Protein AF-A0A423P3P5-F1 (afdb_monomer_lite)

Structure (mmCIF, N/CA/C/O backbone):
data_AF-A0A423P3P5-F1
#
_entry.id   AF-A0A423P3P5-F1
#
loop_
_atom_site.group_PDB
_atom_site.id
_atom_site.type_symbol
_atom_site.label_atom_id
_atom_site.label_alt_id
_atom_site.label_comp_id
_atom_site.label_asym_id
_atom_site.label_entity_id
_atom_site.label_seq_id
_atom_site.pdbx_PDB_ins_code
_atom_site.Cartn_x
_atom_site.Cartn_y
_atom_site.Cartn_z
_atom_site.occupancy
_atom_site.B_iso_or_equiv
_atom_site.auth_seq_id
_atom_site.auth_comp_id
_atom_site.auth_asym_id
_atom_site.auth_atom_id
_atom_site.pdbx_PDB_model_num
ATOM 1 N N . MET A 1 1 ? 4.839 -11.922 -8.789 1.00 79.06 1 MET A N 1
ATOM 2 C CA . MET A 1 1 ? 5.185 -10.497 -8.640 1.00 79.06 1 MET A CA 1
ATOM 3 C C . MET A 1 1 ? 6.321 -10.410 -7.637 1.00 79.06 1 MET A C 1
ATOM 5 O O . MET A 1 1 ? 6.302 -11.198 -6.704 1.00 79.06 1 MET A O 1
ATOM 9 N N . ASN A 1 2 ? 7.317 -9.554 -7.856 1.00 87.12 2 ASN A N 1
ATOM 10 C CA . ASN A 1 2 ? 8.407 -9.306 -6.905 1.00 87.12 2 ASN A CA 1
ATOM 11 C C . ASN A 1 2 ? 8.452 -7.806 -6.556 1.00 87.12 2 ASN A C 1
ATOM 13 O O . ASN A 1 2 ? 7.617 -7.036 -7.033 1.00 87.12 2 ASN A O 1
ATOM 17 N N . PHE A 1 3 ? 9.413 -7.395 -5.729 1.00 92.12 3 PHE A N 1
ATOM 18 C CA . PHE A 1 3 ? 9.513 -6.005 -5.288 1.00 92.12 3 PHE A CA 1
ATOM 19 C C . PHE A 1 3 ? 9.916 -5.029 -6.411 1.00 92.12 3 PHE A C 1
ATOM 21 O O . PHE A 1 3 ? 9.490 -3.876 -6.398 1.00 92.12 3 PHE A O 1
ATOM 28 N N . ASP A 1 4 ? 10.657 -5.483 -7.426 1.00 94.25 4 ASP A N 1
ATOM 29 C CA . ASP A 1 4 ? 11.025 -4.654 -8.586 1.00 94.25 4 ASP A CA 1
ATOM 30 C C . ASP A 1 4 ? 9.785 -4.122 -9.308 1.00 94.25 4 ASP A C 1
ATOM 32 O O . ASP A 1 4 ? 9.718 -2.959 -9.693 1.00 94.25 4 ASP A O 1
ATOM 36 N N . HIS A 1 5 ? 8.758 -4.962 -9.436 1.00 93.94 5 HIS A N 1
ATOM 37 C CA . HIS A 1 5 ? 7.491 -4.570 -10.038 1.00 93.94 5 HIS A CA 1
ATOM 38 C C . HIS A 1 5 ? 6.811 -3.424 -9.276 1.00 93.94 5 HIS A C 1
ATOM 40 O O . HIS A 1 5 ? 6.255 -2.523 -9.901 1.00 93.94 5 HIS A O 1
ATOM 46 N N . ILE A 1 6 ? 6.892 -3.412 -7.940 1.00 95.56 6 ILE A N 1
ATOM 47 C CA . ILE A 1 6 ? 6.367 -2.313 -7.115 1.00 95.56 6 ILE A CA 1
ATOM 48 C C . ILE A 1 6 ? 7.144 -1.024 -7.414 1.00 95.56 6 ILE A C 1
ATOM 50 O O . ILE A 1 6 ? 6.537 0.035 -7.583 1.00 95.56 6 ILE A O 1
ATOM 54 N N . ILE A 1 7 ? 8.473 -1.120 -7.541 1.00 96.81 7 ILE A N 1
ATOM 55 C CA . ILE A 1 7 ? 9.339 0.003 -7.927 1.00 96.81 7 ILE A CA 1
ATOM 56 C C . ILE A 1 7 ? 8.943 0.534 -9.308 1.00 96.81 7 ILE A C 1
ATOM 58 O O . ILE A 1 7 ? 8.781 1.745 -9.470 1.00 96.81 7 ILE A O 1
ATOM 62 N N . PHE A 1 8 ? 8.725 -0.343 -10.289 1.00 96.31 8 PHE A N 1
ATOM 63 C CA . PHE A 1 8 ? 8.327 0.078 -11.630 1.00 96.31 8 PHE A CA 1
ATOM 64 C C . PHE A 1 8 ? 7.013 0.850 -11.606 1.00 96.31 8 PHE A C 1
ATOM 66 O O . PHE A 1 8 ? 6.997 1.982 -12.089 1.00 96.31 8 PHE A O 1
ATOM 73 N N . ILE A 1 9 ? 5.953 0.331 -10.972 1.00 96.38 9 ILE A N 1
ATOM 74 C CA . ILE A 1 9 ? 4.678 1.061 -10.876 1.00 96.38 9 ILE A CA 1
ATOM 75 C C . ILE A 1 9 ? 4.853 2.398 -10.155 1.00 96.38 9 ILE A C 1
ATOM 77 O O . ILE A 1 9 ? 4.380 3.421 -10.653 1.00 96.38 9 ILE A O 1
ATOM 81 N N . ALA A 1 10 ? 5.575 2.428 -9.032 1.00 96.69 10 ALA A N 1
ATOM 82 C CA . ALA A 1 10 ? 5.830 3.663 -8.292 1.00 96.69 10 ALA A CA 1
ATOM 83 C C . ALA A 1 10 ? 6.608 4.711 -9.111 1.00 96.69 10 ALA A C 1
ATOM 85 O O . ALA A 1 10 ? 6.469 5.907 -8.862 1.00 96.69 10 ALA A O 1
ATOM 86 N N . SER A 1 11 ? 7.399 4.285 -10.101 1.00 97.00 11 SER A N 1
ATOM 87 C CA . SER A 1 11 ? 8.162 5.175 -10.984 1.00 97.00 11 SER A CA 1
ATOM 88 C C . SER A 1 11 ? 7.330 5.795 -12.119 1.00 97.00 11 SER A C 1
ATOM 90 O O . SER A 1 11 ? 7.700 6.860 -12.634 1.00 97.00 11 SER A O 1
ATOM 92 N N . THR A 1 12 ? 6.229 5.140 -12.516 1.00 97.12 12 THR A N 1
ATOM 93 C CA . THR A 1 12 ? 5.405 5.543 -13.671 1.00 97.12 12 THR A CA 1
ATOM 94 C C . THR A 1 12 ? 4.702 6.877 -13.436 1.00 97.12 12 THR A C 1
ATOM 96 O O . THR A 1 12 ? 4.279 7.199 -12.324 1.00 97.12 12 THR A O 1
ATOM 99 N N . ASP A 1 13 ? 4.540 7.668 -14.492 1.00 96.00 13 ASP A N 1
ATOM 100 C CA . ASP A 1 13 ? 3.721 8.878 -14.448 1.00 96.00 13 ASP A CA 1
ATOM 101 C C . ASP A 1 13 ? 2.225 8.544 -14.451 1.00 96.00 13 ASP A C 1
ATOM 103 O O . ASP A 1 13 ? 1.453 9.196 -13.747 1.00 96.00 13 ASP A O 1
ATOM 107 N N . CYS A 1 14 ? 1.811 7.516 -15.193 1.00 95.38 14 CYS A N 1
ATOM 108 C CA . CYS A 1 14 ? 0.400 7.183 -15.349 1.00 95.38 14 CYS A CA 1
ATOM 109 C C . CYS A 1 14 ? -0.238 6.525 -14.112 1.00 95.38 14 CYS A C 1
ATOM 111 O O . CYS A 1 14 ? -1.421 6.768 -13.859 1.00 95.38 14 CYS A O 1
ATOM 113 N N . PHE A 1 15 ? 0.496 5.731 -13.317 1.00 95.62 15 PHE A N 1
ATOM 114 C CA . PHE A 1 15 ? -0.089 4.972 -12.199 1.00 95.62 15 PHE A CA 1
ATOM 115 C C . PHE A 1 15 ? 0.282 5.469 -10.802 1.00 95.62 15 PHE A C 1
ATOM 117 O O . PHE A 1 15 ? -0.540 5.326 -9.898 1.00 95.62 15 PHE A O 1
ATOM 124 N N . SER A 1 16 ? 1.457 6.074 -10.602 1.00 93.06 16 SER A N 1
ATOM 125 C CA . SER A 1 16 ? 1.965 6.433 -9.260 1.00 93.06 16 SER A CA 1
ATOM 126 C C . SER A 1 16 ? 0.977 7.235 -8.406 1.00 93.06 16 SER A C 1
ATOM 128 O O . SER A 1 16 ? 0.741 6.876 -7.253 1.00 93.06 16 SER A O 1
ATOM 130 N N . VAL A 1 17 ? 0.338 8.263 -8.978 1.00 91.50 17 VAL A N 1
ATOM 131 C CA . VAL A 1 17 ? -0.679 9.079 -8.284 1.00 91.50 17 VAL A CA 1
ATOM 132 C C . VAL A 1 17 ? -1.833 8.206 -7.794 1.00 91.50 17 VAL A C 1
ATOM 134 O O . VAL A 1 17 ? -2.250 8.308 -6.645 1.00 91.50 17 VAL A O 1
ATOM 137 N N . LYS A 1 18 ? -2.355 7.341 -8.672 1.00 90.50 18 LYS A N 1
ATOM 138 C CA . LYS A 1 18 ? -3.522 6.504 -8.377 1.00 90.50 18 LYS A CA 1
ATOM 139 C C . LYS A 1 18 ? -3.169 5.420 -7.355 1.00 90.50 18 LYS A C 1
ATOM 141 O O . LYS A 1 18 ? -3.960 5.162 -6.457 1.00 90.50 18 LYS A O 1
ATOM 146 N N . LEU A 1 19 ? -1.977 4.829 -7.467 1.00 89.81 19 LEU A N 1
ATOM 147 C CA . LEU A 1 19 ? -1.485 3.795 -6.558 1.00 89.81 19 LEU A CA 1
ATOM 148 C C . LEU A 1 19 ? -1.305 4.329 -5.125 1.00 89.81 19 LEU A C 1
ATOM 150 O O . LEU A 1 19 ? -1.692 3.668 -4.157 1.00 89.81 19 LEU A O 1
ATOM 154 N N . LEU A 1 20 ? -0.696 5.510 -4.982 1.00 88.75 20 LEU A N 1
ATOM 155 C CA . LEU A 1 20 ? -0.365 6.092 -3.680 1.00 88.75 20 LEU A CA 1
ATOM 156 C C . LEU A 1 20 ? -1.555 6.850 -3.065 1.00 88.75 20 LEU A C 1
ATOM 158 O O . LEU A 1 20 ? -1.781 6.746 -1.863 1.00 88.75 20 LEU A O 1
ATOM 162 N N . GLY A 1 21 ? -2.361 7.535 -3.876 1.00 83.56 21 GLY A N 1
ATOM 163 C CA . GLY A 1 21 ? -3.494 8.340 -3.416 1.00 83.56 21 GLY A CA 1
ATOM 164 C C . GLY A 1 21 ? -3.101 9.754 -2.968 1.00 83.56 21 GLY A C 1
ATOM 165 O O . GLY A 1 21 ? -1.926 10.071 -2.780 1.00 83.56 21 GLY A O 1
ATOM 166 N N . GLU A 1 22 ? -4.103 10.622 -2.794 1.00 82.19 22 GLU A N 1
ATOM 167 C CA . GLU A 1 22 ? -3.913 12.067 -2.559 1.00 82.19 22 GLU A CA 1
ATOM 168 C C . GLU A 1 22 ? -3.135 12.389 -1.279 1.00 82.19 22 GLU A C 1
ATOM 170 O O . GLU A 1 22 ? -2.360 13.340 -1.240 1.00 82.19 22 GLU A O 1
ATOM 175 N N . ARG A 1 23 ? -3.260 11.548 -0.252 1.00 83.69 23 ARG A N 1
ATOM 176 C CA . ARG A 1 23 ? -2.540 11.681 1.025 1.00 83.69 23 ARG A CA 1
ATOM 177 C C . ARG A 1 23 ? -1.012 11.685 0.906 1.00 83.69 23 ARG A C 1
ATOM 179 O O . ARG A 1 23 ? -0.338 12.141 1.821 1.00 83.69 23 ARG A O 1
ATOM 186 N N . PHE A 1 24 ? -0.456 11.180 -0.195 1.00 88.50 24 PHE A N 1
ATOM 187 C CA . PHE A 1 24 ? 0.986 11.208 -0.451 1.00 88.50 24 PHE A CA 1
ATOM 188 C C . PHE A 1 24 ? 1.380 12.178 -1.570 1.00 88.50 24 PHE A C 1
ATOM 190 O O . PHE A 1 24 ? 2.525 12.136 -2.021 1.00 88.50 24 PHE A O 1
ATOM 197 N N . ALA A 1 25 ? 0.472 13.056 -2.012 1.00 87.81 25 ALA A N 1
ATOM 198 C CA . ALA A 1 25 ? 0.725 13.992 -3.106 1.00 87.81 25 ALA A CA 1
ATOM 199 C C . ALA A 1 25 ? 1.973 14.858 -2.859 1.00 87.81 25 ALA A C 1
ATOM 201 O O . ALA A 1 25 ? 2.808 14.980 -3.753 1.00 87.81 25 ALA A O 1
ATOM 202 N N . ASP A 1 26 ? 2.160 15.352 -1.631 1.00 89.38 26 ASP A N 1
ATOM 203 C CA . ASP A 1 26 ? 3.305 16.195 -1.252 1.00 89.38 26 ASP A CA 1
ATOM 204 C C . ASP A 1 26 ? 4.663 15.487 -1.394 1.00 89.38 26 ASP A C 1
ATOM 206 O O . ASP A 1 26 ? 5.691 16.132 -1.595 1.00 89.38 26 ASP A O 1
ATOM 210 N N . ASN A 1 27 ? 4.680 14.153 -1.315 1.00 92.38 27 ASN A N 1
ATOM 211 C CA . ASN A 1 27 ? 5.896 13.341 -1.402 1.00 92.38 27 ASN A CA 1
ATOM 212 C C . ASN A 1 27 ? 6.032 12.601 -2.740 1.00 92.38 27 ASN A C 1
ATOM 214 O O . ASN A 1 27 ? 7.027 11.905 -2.957 1.00 92.38 27 ASN A O 1
ATOM 218 N N . LEU A 1 28 ? 5.057 12.737 -3.644 1.00 93.19 28 LEU A N 1
ATOM 219 C CA . LEU A 1 28 ? 4.956 11.935 -4.861 1.00 93.19 28 LEU A CA 1
ATOM 220 C C . LEU A 1 28 ? 6.198 12.059 -5.749 1.00 93.19 28 LEU A C 1
ATOM 222 O O . LEU A 1 28 ? 6.738 11.047 -6.193 1.00 93.19 28 LEU A O 1
ATOM 226 N N . ASP A 1 29 ? 6.681 13.279 -5.982 1.00 93.94 29 ASP A N 1
ATOM 227 C CA . ASP A 1 29 ? 7.873 13.504 -6.807 1.00 93.94 29 ASP A CA 1
ATOM 228 C C . ASP A 1 29 ? 9.127 12.892 -6.172 1.00 93.94 29 ASP A C 1
ATOM 230 O O . ASP A 1 29 ? 9.959 12.310 -6.869 1.00 93.94 29 ASP A O 1
ATOM 234 N N . GLY A 1 30 ? 9.245 12.960 -4.842 1.00 94.69 30 GLY A N 1
ATOM 235 C CA . GLY A 1 30 ? 10.326 12.319 -4.093 1.00 94.69 30 GLY A CA 1
ATOM 236 C C . GLY A 1 30 ? 10.304 10.797 -4.241 1.00 94.69 30 GLY A C 1
ATOM 237 O O . GLY A 1 30 ? 11.321 10.196 -4.595 1.00 94.69 30 GLY A O 1
ATOM 238 N N . ILE A 1 31 ? 9.131 10.186 -4.056 1.00 95.38 31 ILE A N 1
ATOM 239 C CA . ILE A 1 31 ? 8.923 8.739 -4.208 1.00 95.38 31 ILE A CA 1
ATOM 240 C C . ILE A 1 31 ? 9.240 8.299 -5.640 1.00 95.38 31 ILE A C 1
ATOM 242 O O . ILE A 1 31 ? 9.996 7.346 -5.839 1.00 95.38 31 ILE A O 1
ATOM 246 N N . LYS A 1 32 ? 8.728 9.022 -6.645 1.00 96.06 32 LYS A N 1
ATOM 247 C CA . LYS A 1 32 ? 9.015 8.745 -8.056 1.00 96.06 32 LYS A CA 1
ATOM 248 C C . LYS A 1 32 ? 10.507 8.834 -8.328 1.00 96.06 32 LYS A C 1
ATOM 250 O O . LYS A 1 32 ? 11.054 7.920 -8.926 1.00 96.06 32 LYS A O 1
ATOM 255 N N . ASN A 1 33 ? 11.196 9.871 -7.859 1.00 96.38 33 ASN A N 1
ATOM 256 C CA . ASN A 1 33 ? 12.636 10.009 -8.076 1.00 96.38 33 ASN A CA 1
ATOM 257 C C . ASN A 1 33 ? 13.437 8.847 -7.472 1.00 96.38 33 ASN A C 1
ATOM 259 O O . ASN A 1 33 ? 14.344 8.336 -8.131 1.00 96.38 33 ASN A O 1
ATOM 263 N N . ILE A 1 34 ? 13.075 8.375 -6.273 1.00 96.31 34 ILE A N 1
ATOM 264 C CA . ILE A 1 34 ? 13.687 7.173 -5.687 1.00 96.31 34 ILE A CA 1
ATOM 265 C C . ILE A 1 34 ? 13.408 5.946 -6.557 1.00 96.31 34 ILE A C 1
ATOM 267 O O . ILE A 1 34 ? 14.334 5.201 -6.874 1.00 96.31 34 ILE A O 1
ATOM 271 N N . ALA A 1 35 ? 12.154 5.742 -6.967 1.00 97.38 35 ALA A N 1
ATOM 272 C CA . ALA A 1 35 ? 11.754 4.600 -7.781 1.00 97.38 35 ALA A CA 1
ATOM 273 C C . ALA A 1 35 ? 12.426 4.594 -9.157 1.00 97.38 35 ALA A C 1
ATOM 275 O O . ALA A 1 35 ? 12.871 3.550 -9.627 1.00 97.38 35 ALA A O 1
ATOM 276 N N . ARG A 1 36 ? 12.587 5.764 -9.776 1.00 97.75 36 ARG A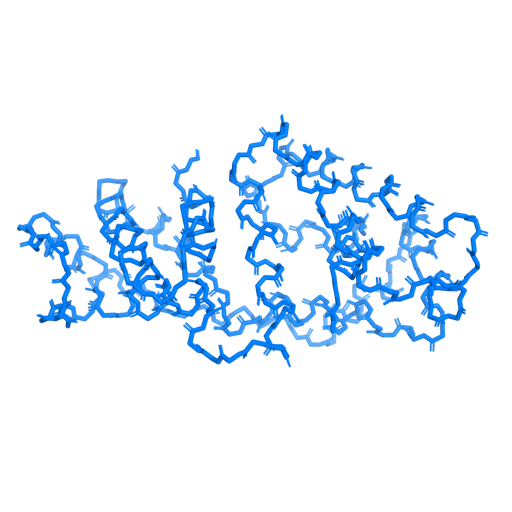 N 1
ATOM 277 C CA . ARG A 1 36 ? 13.316 5.940 -11.036 1.00 97.75 36 ARG A CA 1
ATOM 278 C C . ARG A 1 36 ? 14.798 5.641 -10.877 1.00 97.75 36 ARG A C 1
ATOM 280 O O . ARG A 1 36 ? 15.346 4.896 -11.680 1.00 97.75 36 ARG A O 1
ATOM 287 N N . ALA A 1 37 ? 15.434 6.161 -9.828 1.00 96.38 37 ALA A N 1
ATOM 288 C CA . ALA A 1 37 ? 16.833 5.860 -9.539 1.00 96.38 37 ALA A CA 1
ATOM 289 C C . ALA A 1 37 ? 17.044 4.355 -9.306 1.00 96.38 37 ALA A C 1
ATOM 291 O O . ALA A 1 37 ? 17.939 3.769 -9.904 1.00 96.38 37 ALA A O 1
ATOM 292 N N . ALA A 1 38 ? 16.173 3.720 -8.517 1.00 96.06 38 ALA A N 1
ATOM 293 C CA . ALA A 1 38 ? 16.215 2.279 -8.282 1.00 96.06 38 ALA A CA 1
ATOM 294 C C . ALA A 1 38 ? 15.960 1.469 -9.565 1.00 96.06 38 ALA A C 1
ATOM 296 O O . ALA A 1 38 ? 16.627 0.468 -9.789 1.00 96.06 38 ALA A O 1
ATOM 297 N N . THR A 1 39 ? 15.054 1.925 -10.439 1.00 96.50 39 THR A N 1
ATOM 298 C CA . THR A 1 39 ? 14.814 1.316 -11.760 1.00 96.50 39 THR A CA 1
ATOM 299 C C . THR A 1 39 ? 16.074 1.367 -12.625 1.00 96.50 39 THR A C 1
ATOM 301 O O . THR A 1 39 ? 16.455 0.359 -13.210 1.00 96.50 39 THR A O 1
ATOM 304 N N . LEU A 1 40 ? 16.755 2.516 -12.688 1.00 95.62 40 LEU A N 1
ATOM 305 C CA . LEU A 1 40 ? 17.990 2.662 -13.465 1.00 95.62 40 LEU A CA 1
ATOM 306 C C . LEU A 1 40 ? 19.139 1.818 -12.894 1.00 95.62 40 LEU A C 1
ATOM 308 O O . LEU A 1 40 ? 19.876 1.206 -13.662 1.00 95.62 40 LEU A O 1
ATOM 312 N N . GLU A 1 41 ? 19.284 1.774 -11.566 1.00 93.38 41 GLU A N 1
ATOM 313 C CA . GLU A 1 41 ? 20.262 0.921 -10.873 1.00 93.38 41 GLU A CA 1
ATOM 314 C C . GLU A 1 41 ? 20.001 -0.566 -11.149 1.00 93.38 41 GLU A C 1
ATOM 316 O O . GLU A 1 41 ? 20.941 -1.319 -11.394 1.00 93.38 41 GLU A O 1
ATOM 321 N N . LEU A 1 42 ? 18.730 -0.974 -11.134 1.00 92.31 42 LEU A N 1
ATOM 322 C CA . LEU A 1 42 ? 18.295 -2.340 -11.399 1.00 92.31 42 LEU A CA 1
ATOM 323 C C . LEU A 1 42 ? 18.560 -2.756 -12.843 1.00 92.31 42 LEU A C 1
ATOM 325 O O . LEU A 1 42 ? 19.093 -3.838 -13.061 1.00 92.31 42 LEU A O 1
ATOM 329 N N . MET A 1 43 ? 18.204 -1.903 -13.806 1.00 93.31 43 MET A N 1
ATOM 330 C CA . MET A 1 43 ? 18.404 -2.201 -15.221 1.00 93.31 43 MET A CA 1
ATOM 331 C C . MET A 1 43 ? 19.881 -2.121 -15.606 1.00 93.31 43 MET A C 1
ATOM 333 O O . MET A 1 43 ? 20.291 -2.784 -16.539 1.00 93.31 43 MET A O 1
ATOM 337 N N . ASN A 1 44 ? 20.700 -1.292 -14.948 1.00 89.06 44 ASN A N 1
ATOM 338 C CA . ASN A 1 44 ? 22.143 -1.181 -15.212 1.00 89.06 44 ASN A CA 1
ATOM 339 C C . ASN A 1 44 ? 22.514 -1.041 -16.716 1.00 89.06 44 ASN A C 1
ATOM 341 O O . ASN A 1 44 ? 23.551 -1.517 -17.175 1.00 89.06 44 ASN A O 1
ATOM 345 N N . GLY A 1 45 ? 21.656 -0.380 -17.502 1.00 84.12 45 GLY A N 1
ATOM 346 C CA . GLY A 1 45 ? 21.826 -0.200 -18.951 1.00 84.12 45 GLY A CA 1
ATOM 347 C C . GLY A 1 45 ? 21.339 -1.358 -19.833 1.00 84.12 45 GLY A C 1
ATOM 348 O O . GLY A 1 45 ? 21.491 -1.280 -21.052 1.00 84.12 45 GLY A O 1
ATOM 349 N N . GLU A 1 46 ? 20.752 -2.399 -19.248 1.00 89.12 46 GLU A N 1
ATOM 350 C CA . GLU A 1 46 ? 20.096 -3.506 -19.943 1.00 89.12 46 GLU A CA 1
ATOM 351 C C . GLU A 1 46 ? 18.860 -3.050 -20.726 1.00 89.12 46 GLU A C 1
ATOM 353 O O . GLU A 1 46 ? 18.251 -2.010 -20.441 1.00 89.12 46 GLU A O 1
ATOM 358 N N . ALA A 1 47 ? 18.510 -3.824 -21.754 1.00 88.50 47 ALA A N 1
ATOM 359 C CA . ALA A 1 47 ? 17.479 -3.450 -22.710 1.00 88.50 47 ALA A CA 1
ATOM 360 C C . ALA A 1 47 ? 16.110 -4.036 -22.356 1.00 88.50 47 ALA A C 1
ATOM 362 O O . ALA A 1 47 ? 15.105 -3.427 -22.729 1.00 88.50 47 ALA A O 1
ATOM 363 N N . ASP A 1 48 ? 16.069 -5.191 -21.688 1.00 92.38 48 ASP A N 1
ATOM 364 C CA . ASP A 1 48 ? 14.836 -5.868 -21.298 1.00 92.38 48 ASP A CA 1
ATOM 365 C C . ASP A 1 48 ? 14.920 -6.511 -19.907 1.00 92.38 48 ASP A C 1
ATOM 367 O O . ASP A 1 48 ? 15.789 -7.335 -19.632 1.00 92.38 48 ASP A O 1
ATOM 371 N N . TYR A 1 49 ? 13.966 -6.174 -19.042 1.00 93.88 49 TYR A N 1
ATOM 372 C CA . TYR A 1 49 ? 13.911 -6.635 -17.657 1.00 93.88 49 TYR A CA 1
ATOM 373 C C . TYR A 1 49 ? 13.784 -8.158 -17.538 1.00 93.88 49 TYR A C 1
ATOM 375 O O . TYR A 1 49 ? 14.359 -8.761 -16.636 1.00 93.88 49 TYR A O 1
ATOM 383 N N . TYR A 1 50 ? 13.026 -8.804 -18.425 1.00 91.00 50 TYR A N 1
ATOM 384 C CA . TYR A 1 50 ? 12.714 -10.227 -18.297 1.00 91.00 50 TYR A CA 1
ATOM 385 C C . TYR A 1 50 ? 13.834 -11.140 -18.789 1.00 91.00 50 TYR A C 1
ATOM 387 O O . TYR A 1 50 ? 13.911 -12.287 -18.342 1.00 91.00 50 TYR A O 1
ATOM 395 N N . TYR A 1 51 ? 14.697 -10.650 -19.679 1.00 89.12 51 TYR A N 1
ATOM 396 C CA . TYR A 1 51 ? 15.804 -11.433 -20.230 1.00 89.12 51 TYR A CA 1
ATOM 397 C C . TYR A 1 51 ? 17.166 -11.075 -19.655 1.00 89.12 51 TYR A C 1
ATOM 399 O O . TYR A 1 51 ? 18.005 -11.968 -19.512 1.00 89.12 51 TYR A O 1
ATOM 407 N N . ASP A 1 52 ? 17.390 -9.802 -19.349 1.00 88.62 52 ASP A N 1
ATOM 408 C CA . ASP A 1 52 ? 18.730 -9.323 -19.037 1.00 88.62 52 ASP A CA 1
ATOM 409 C C . ASP A 1 52 ? 18.984 -9.278 -17.517 1.00 88.62 52 ASP A C 1
ATOM 411 O O . ASP A 1 52 ? 20.118 -9.470 -17.079 1.00 88.62 52 ASP A O 1
ATOM 415 N N . THR A 1 53 ? 17.933 -9.129 -16.701 1.00 89.12 53 THR A N 1
ATOM 416 C CA . THR A 1 53 ? 18.078 -8.847 -15.267 1.00 89.12 53 THR A CA 1
ATOM 417 C C . THR A 1 53 ? 18.255 -10.102 -14.398 1.00 89.12 53 THR A C 1
ATOM 419 O O . THR A 1 53 ? 17.675 -11.166 -14.612 1.00 89.12 53 THR A O 1
ATOM 422 N N . ASP A 1 54 ? 19.051 -9.974 -13.333 1.00 87.69 54 ASP A N 1
ATOM 423 C CA . ASP A 1 54 ? 19.354 -11.045 -12.377 1.00 87.69 54 ASP A CA 1
ATOM 424 C C . ASP A 1 54 ? 18.212 -11.317 -11.383 1.00 87.69 54 ASP A C 1
ATOM 426 O O . ASP A 1 54 ? 18.058 -10.594 -10.411 1.00 87.69 54 ASP A O 1
ATOM 430 N N . PHE A 1 55 ? 17.437 -12.390 -11.521 1.00 90.06 55 PHE A N 1
ATOM 431 C CA . PHE A 1 55 ? 16.310 -12.694 -10.617 1.00 90.06 55 PHE A CA 1
ATOM 432 C C . PHE A 1 55 ? 16.664 -13.395 -9.289 1.00 90.06 55 PHE A C 1
ATOM 434 O O . PHE A 1 55 ? 15.765 -13.904 -8.617 1.00 90.06 55 PHE A O 1
ATOM 441 N N . ARG A 1 56 ? 17.939 -13.438 -8.876 1.00 91.38 56 ARG A N 1
ATOM 442 C CA . ARG A 1 56 ? 18.324 -14.032 -7.582 1.00 91.38 56 ARG A CA 1
ATOM 443 C C . ARG A 1 56 ? 17.681 -13.315 -6.392 1.00 91.38 56 ARG A C 1
ATOM 445 O O . ARG A 1 56 ? 17.621 -12.084 -6.342 1.00 91.38 56 ARG A O 1
ATOM 452 N N . GLU A 1 57 ? 17.266 -14.094 -5.392 1.00 88.44 57 GLU A N 1
ATOM 453 C CA . GLU A 1 57 ? 16.624 -13.583 -4.174 1.00 88.44 57 GLU A CA 1
ATOM 454 C C . GLU A 1 57 ? 17.510 -12.592 -3.416 1.00 88.44 57 GLU A C 1
ATOM 456 O O . GLU A 1 57 ? 16.993 -11.605 -2.889 1.00 88.44 57 GLU A O 1
ATOM 461 N N . GLU A 1 58 ? 18.836 -12.786 -3.395 1.00 91.12 58 GLU A N 1
ATOM 462 C CA . GLU A 1 58 ? 19.737 -11.847 -2.719 1.00 91.12 58 GLU A CA 1
ATOM 463 C C . GLU A 1 58 ? 19.733 -10.468 -3.390 1.00 91.12 58 GLU A C 1
ATOM 465 O O . GLU A 1 58 ? 19.773 -9.446 -2.701 1.00 91.12 58 GLU A O 1
ATOM 470 N N . ARG A 1 59 ? 19.641 -10.424 -4.728 1.00 92.19 59 ARG A N 1
ATOM 471 C CA . ARG A 1 59 ? 19.569 -9.172 -5.493 1.00 92.19 59 ARG A CA 1
ATOM 472 C C . ARG A 1 59 ? 18.251 -8.462 -5.219 1.00 92.19 59 ARG A C 1
ATOM 474 O O . ARG A 1 59 ? 18.269 -7.291 -4.852 1.00 92.19 59 ARG A O 1
ATOM 481 N N . ILE A 1 60 ? 17.129 -9.175 -5.333 1.00 91.00 60 ILE A N 1
ATOM 482 C CA . ILE A 1 60 ? 15.789 -8.618 -5.088 1.00 91.00 60 ILE A CA 1
ATOM 483 C C . ILE A 1 60 ? 15.673 -8.115 -3.640 1.00 91.00 60 ILE A C 1
ATOM 485 O O . ILE A 1 60 ? 15.201 -7.004 -3.405 1.00 91.00 60 ILE A O 1
ATOM 489 N N . SER A 1 61 ? 16.167 -8.889 -2.669 1.00 90.38 61 SER A N 1
ATOM 490 C CA . SER A 1 61 ? 16.173 -8.505 -1.250 1.00 90.38 61 SER A CA 1
ATOM 491 C C . SER A 1 61 ? 17.024 -7.265 -0.996 1.00 90.38 61 SER A C 1
ATOM 493 O O . SER A 1 61 ? 16.623 -6.392 -0.228 1.00 90.38 61 SER A O 1
ATOM 495 N N . LYS A 1 62 ? 18.180 -7.150 -1.661 1.00 93.25 62 LYS A N 1
ATOM 496 C CA . LYS A 1 62 ? 19.014 -5.948 -1.587 1.00 93.25 62 LYS A CA 1
ATOM 497 C C . LYS A 1 62 ? 18.279 -4.731 -2.149 1.00 93.25 62 LYS A C 1
ATOM 499 O O . LYS A 1 62 ? 18.170 -3.734 -1.446 1.00 93.25 62 LYS A O 1
ATOM 504 N N . THR A 1 63 ? 17.724 -4.825 -3.360 1.00 93.38 63 THR A N 1
ATOM 505 C CA . THR A 1 63 ? 16.955 -3.734 -3.983 1.00 93.38 63 THR A CA 1
ATOM 506 C C . THR A 1 63 ? 15.796 -3.290 -3.091 1.00 93.38 63 THR A C 1
ATOM 508 O O . THR A 1 63 ? 15.612 -2.094 -2.870 1.00 93.38 63 THR A O 1
ATOM 511 N N . ARG A 1 64 ? 15.057 -4.245 -2.517 1.00 94.19 64 ARG A N 1
ATOM 512 C CA . ARG A 1 64 ? 13.988 -3.987 -1.548 1.00 94.19 64 ARG A CA 1
ATOM 513 C C . ARG A 1 64 ? 14.486 -3.213 -0.327 1.00 94.19 64 ARG A C 1
ATOM 515 O O . ARG A 1 64 ? 13.917 -2.179 0.012 1.00 94.19 64 ARG A O 1
ATOM 522 N N . ASN A 1 65 ? 15.544 -3.690 0.322 1.00 93.81 65 ASN A N 1
ATOM 523 C CA . ASN A 1 65 ? 16.072 -3.072 1.539 1.00 93.81 65 ASN A CA 1
ATOM 524 C C . ASN A 1 65 ? 16.637 -1.667 1.273 1.00 93.81 65 ASN A C 1
ATOM 526 O O . ASN A 1 65 ? 16.333 -0.738 2.021 1.00 93.81 65 ASN A O 1
ATOM 530 N N . ASP A 1 66 ? 17.389 -1.495 0.182 1.00 94.44 66 ASP A N 1
ATOM 531 C CA . ASP A 1 66 ? 17.941 -0.201 -0.234 1.00 94.44 66 ASP A CA 1
ATOM 532 C C . ASP A 1 66 ? 16.811 0.801 -0.537 1.00 94.44 66 ASP A C 1
ATOM 534 O O . ASP A 1 66 ? 16.892 1.981 -0.183 1.00 94.44 66 ASP A O 1
ATOM 538 N N . PHE A 1 67 ? 15.721 0.336 -1.153 1.00 95.56 67 PHE A N 1
ATOM 539 C CA . PHE A 1 67 ? 14.548 1.157 -1.432 1.00 95.56 67 PHE A CA 1
ATOM 540 C C . PHE A 1 67 ? 13.825 1.589 -0.148 1.00 95.56 67 PHE A C 1
ATOM 542 O O . PHE A 1 67 ? 13.557 2.779 0.022 1.00 95.56 67 PHE A O 1
ATOM 549 N N . PHE A 1 68 ? 13.577 0.671 0.794 1.00 93.75 68 PHE A N 1
ATOM 550 C CA . PHE A 1 68 ? 12.985 1.015 2.094 1.00 93.75 68 PHE A CA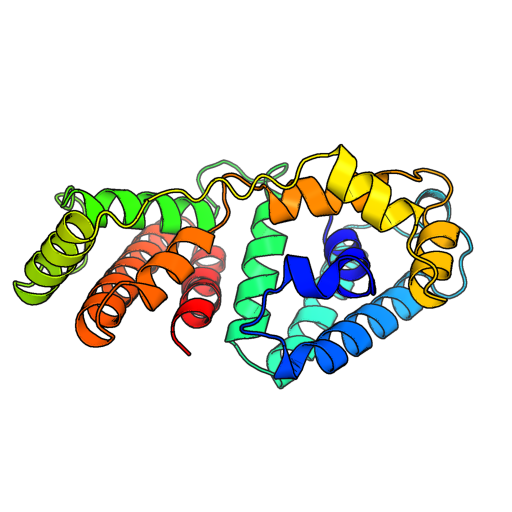 1
ATOM 551 C C . PHE A 1 68 ? 13.856 1.989 2.897 1.00 93.75 68 PHE A C 1
ATOM 553 O O . PHE A 1 68 ? 13.323 2.918 3.498 1.00 93.75 68 PHE A O 1
ATOM 560 N N . GLN A 1 69 ? 15.185 1.847 2.853 1.00 93.25 69 GLN A N 1
ATOM 561 C CA . GLN A 1 69 ? 16.101 2.791 3.499 1.00 93.25 69 GLN A CA 1
ATOM 562 C C . GLN A 1 69 ? 16.001 4.205 2.900 1.00 93.25 69 GLN A C 1
ATOM 564 O O . GLN A 1 69 ? 16.095 5.198 3.623 1.00 93.25 69 GLN A O 1
ATOM 569 N N . LYS A 1 70 ? 15.815 4.320 1.578 1.00 94.00 70 LYS A N 1
ATOM 570 C CA . LYS A 1 70 ? 15.592 5.615 0.915 1.00 94.00 70 LYS A CA 1
ATOM 571 C C . LYS A 1 70 ? 14.218 6.196 1.295 1.00 94.00 70 LYS A C 1
ATOM 573 O O . LYS A 1 70 ? 14.125 7.393 1.559 1.00 94.00 70 LYS A O 1
ATOM 578 N N . LEU A 1 71 ? 13.168 5.371 1.380 1.00 90.81 71 LEU A N 1
ATOM 579 C CA . LEU A 1 71 ? 11.819 5.811 1.772 1.00 90.81 71 LEU A CA 1
ATOM 580 C C . LEU A 1 71 ? 11.717 6.258 3.233 1.00 90.81 71 LEU A C 1
ATOM 582 O O . LEU A 1 71 ? 11.021 7.233 3.515 1.00 90.81 71 LEU A O 1
ATOM 586 N N . SER A 1 72 ? 12.429 5.602 4.153 1.00 86.38 72 SER A N 1
ATOM 587 C CA . SER A 1 72 ? 12.392 5.949 5.579 1.00 86.38 72 SER A CA 1
ATOM 588 C C . SER A 1 72 ? 12.927 7.355 5.869 1.00 86.38 72 SER A C 1
ATOM 590 O O . SER A 1 72 ? 12.690 7.895 6.943 1.00 86.38 72 SER A O 1
ATOM 592 N N . MET A 1 73 ? 13.641 7.972 4.919 1.00 85.94 73 MET A N 1
ATOM 593 C CA . MET A 1 73 ? 14.060 9.375 5.013 1.00 85.94 73 MET A CA 1
ATOM 594 C C . MET A 1 73 ? 12.903 10.368 4.813 1.00 85.94 73 MET A C 1
ATOM 596 O O . MET A 1 73 ? 13.057 11.533 5.172 1.00 85.94 73 MET A O 1
ATOM 600 N N . PHE A 1 74 ? 11.773 9.935 4.241 1.00 83.31 74 PHE A N 1
ATOM 601 C CA . PHE A 1 74 ? 10.586 10.769 4.041 1.00 83.31 74 PHE A CA 1
ATOM 602 C C . PHE A 1 74 ? 9.623 10.656 5.222 1.00 83.31 74 PHE A C 1
ATOM 604 O O . PHE A 1 74 ? 9.392 11.637 5.925 1.00 83.31 74 PHE A O 1
ATOM 611 N N . SER A 1 75 ? 9.055 9.467 5.439 1.00 84.62 75 SER A N 1
ATOM 612 C CA . SER A 1 75 ? 8.194 9.185 6.589 1.00 84.62 75 SER A CA 1
ATOM 613 C C . SER A 1 75 ? 7.970 7.686 6.798 1.00 84.62 75 SER A C 1
ATOM 615 O O . SER A 1 75 ? 8.031 6.878 5.861 1.00 84.62 75 SER A O 1
ATOM 617 N N . ASP A 1 76 ? 7.631 7.324 8.037 1.00 83.94 76 ASP A N 1
ATOM 618 C CA . ASP A 1 76 ? 7.187 5.972 8.390 1.00 83.94 76 ASP A CA 1
ATOM 619 C C . ASP A 1 76 ? 5.906 5.601 7.632 1.00 83.94 76 ASP A C 1
ATOM 621 O O . ASP A 1 76 ? 5.766 4.475 7.162 1.00 83.94 76 ASP A O 1
ATOM 625 N N . SER A 1 77 ? 5.005 6.565 7.433 1.00 87.25 77 SER A N 1
ATOM 626 C CA . SER A 1 77 ? 3.753 6.390 6.694 1.00 87.25 77 SER A CA 1
ATOM 627 C C . SER A 1 77 ? 3.940 5.964 5.237 1.00 87.25 77 SER A C 1
ATOM 629 O O . SER A 1 77 ? 3.217 5.094 4.748 1.00 87.25 77 SER A O 1
ATOM 631 N N . ILE A 1 78 ? 4.918 6.542 4.532 1.00 90.06 78 ILE A N 1
ATOM 632 C CA . ILE A 1 78 ? 5.243 6.124 3.161 1.00 90.06 78 ILE A CA 1
ATOM 633 C C . ILE A 1 78 ? 5.821 4.709 3.179 1.00 90.06 78 ILE A C 1
ATOM 635 O O . ILE A 1 78 ? 5.406 3.862 2.388 1.00 90.06 78 ILE A O 1
ATOM 639 N N . SER A 1 79 ? 6.729 4.426 4.114 1.00 89.88 79 SER A N 1
ATOM 640 C CA . SER A 1 79 ? 7.298 3.084 4.284 1.00 89.88 79 SER A CA 1
ATOM 641 C C . SER A 1 79 ? 6.205 2.043 4.566 1.00 89.88 79 SER A C 1
ATOM 643 O O . SER A 1 79 ? 6.215 0.967 3.974 1.00 89.88 79 SER A O 1
ATOM 645 N N . GLY A 1 80 ? 5.205 2.391 5.380 1.00 88.75 80 GLY A N 1
ATOM 646 C CA . GLY A 1 80 ? 4.027 1.572 5.656 1.00 88.75 80 GLY A CA 1
ATOM 647 C C . GLY A 1 80 ? 3.212 1.227 4.413 1.00 88.75 80 GLY A C 1
ATOM 648 O O . GLY A 1 80 ? 2.850 0.067 4.217 1.00 88.75 80 GLY A O 1
ATOM 649 N N . ARG A 1 81 ? 2.989 2.201 3.521 1.00 91.69 81 ARG A N 1
ATOM 650 C CA . ARG A 1 81 ? 2.280 1.967 2.252 1.00 91.69 81 ARG A CA 1
ATOM 651 C C . ARG A 1 81 ? 3.022 0.981 1.350 1.00 91.69 81 ARG A C 1
ATOM 653 O O . ARG A 1 81 ? 2.409 0.100 0.756 1.00 91.69 81 ARG A O 1
ATOM 660 N N . PHE A 1 82 ? 4.345 1.090 1.263 1.00 92.88 82 PHE A N 1
ATOM 661 C CA . PHE A 1 82 ? 5.145 0.147 0.479 1.00 92.88 82 PHE A CA 1
ATOM 662 C C . PHE A 1 82 ? 5.276 -1.227 1.145 1.00 92.88 82 PHE A C 1
ATOM 664 O O . PHE A 1 82 ? 5.340 -2.228 0.436 1.00 92.88 82 PHE A O 1
ATOM 671 N N . ALA A 1 83 ? 5.246 -1.305 2.478 1.00 89.69 83 ALA A N 1
ATOM 672 C CA . ALA A 1 83 ? 5.150 -2.575 3.198 1.00 89.69 83 ALA A CA 1
ATOM 673 C C . ALA A 1 83 ? 3.804 -3.278 2.939 1.00 89.69 83 ALA A C 1
ATOM 675 O O . ALA A 1 83 ? 3.760 -4.508 2.834 1.00 89.69 83 ALA A O 1
ATOM 676 N N . GLU A 1 84 ? 2.720 -2.507 2.767 1.00 90.00 84 GLU A N 1
ATOM 677 C CA . GLU A 1 84 ? 1.432 -3.045 2.329 1.00 90.00 84 GLU A CA 1
ATOM 678 C C . GLU A 1 84 ? 1.559 -3.677 0.927 1.00 90.00 84 GLU A C 1
ATOM 680 O O . GLU A 1 84 ? 1.235 -4.848 0.729 1.00 90.00 84 GLU A O 1
ATOM 685 N N . PHE A 1 85 ? 2.116 -2.942 -0.042 1.00 91.44 85 PHE A N 1
ATOM 686 C CA . PHE A 1 85 ? 2.325 -3.456 -1.402 1.00 91.44 85 PHE A CA 1
ATOM 687 C C . PHE A 1 85 ? 3.237 -4.682 -1.456 1.00 91.44 85 PHE A C 1
ATOM 689 O O . PHE A 1 85 ? 2.941 -5.634 -2.177 1.00 91.44 85 PHE A O 1
ATOM 696 N N . ASP A 1 86 ? 4.318 -4.686 -0.680 1.00 89.56 86 ASP A N 1
ATOM 697 C CA . ASP A 1 86 ? 5.245 -5.814 -0.580 1.00 89.56 86 ASP A CA 1
ATOM 698 C C . ASP A 1 86 ? 4.553 -7.075 -0.051 1.00 89.56 86 ASP A C 1
ATOM 700 O O . ASP A 1 86 ? 4.705 -8.172 -0.596 1.00 89.56 86 ASP A O 1
ATOM 704 N N . SER A 1 87 ? 3.708 -6.909 0.967 1.00 84.94 87 SER A N 1
ATOM 705 C CA . SER A 1 87 ? 2.916 -8.002 1.530 1.00 84.94 87 SER A CA 1
ATOM 706 C C . SER A 1 87 ? 1.844 -8.495 0.552 1.00 84.94 87 SER A C 1
ATOM 708 O O . SER A 1 87 ? 1.569 -9.695 0.517 1.00 84.94 87 SER A O 1
ATOM 710 N N . ILE A 1 88 ? 1.268 -7.611 -0.276 1.00 86.31 88 ILE A N 1
ATOM 711 C CA . ILE A 1 88 ? 0.363 -7.999 -1.369 1.00 86.31 88 ILE A CA 1
ATOM 712 C C . ILE A 1 88 ? 1.117 -8.803 -2.438 1.00 86.31 88 ILE A C 1
ATOM 714 O O . ILE A 1 88 ? 0.655 -9.868 -2.848 1.00 86.31 88 ILE A O 1
ATOM 718 N N . ALA A 1 89 ? 2.304 -8.348 -2.846 1.00 83.44 89 ALA A N 1
ATOM 719 C CA . ALA A 1 89 ? 3.137 -9.034 -3.833 1.00 83.44 89 ALA A CA 1
ATOM 720 C C . ALA A 1 89 ? 3.621 -10.414 -3.370 1.00 83.44 89 ALA A C 1
ATOM 722 O O . ALA A 1 89 ? 3.689 -11.348 -4.175 1.00 83.44 89 ALA A O 1
ATOM 723 N N . SER A 1 90 ? 3.909 -10.550 -2.076 1.00 74.88 90 SER A N 1
ATOM 724 C CA . SER A 1 90 ? 4.468 -11.758 -1.459 1.00 74.88 90 SER A CA 1
ATOM 725 C C . SER A 1 90 ? 3.431 -12.854 -1.162 1.00 74.88 90 SER A C 1
ATOM 727 O O . SER A 1 90 ? 3.800 -13.953 -0.747 1.00 74.88 90 SER A O 1
ATOM 729 N N . GLN A 1 91 ? 2.136 -12.615 -1.422 1.00 62.59 91 GLN A N 1
ATOM 730 C CA . GLN A 1 91 ? 1.040 -13.572 -1.174 1.00 62.59 91 GLN A CA 1
ATOM 731 C C . GLN A 1 91 ? 1.198 -14.937 -1.867 1.00 62.59 91 GLN A C 1
ATOM 733 O O . GLN A 1 91 ? 0.504 -15.884 -1.507 1.00 62.59 91 GLN A O 1
ATOM 738 N N . ARG A 1 92 ? 2.095 -15.076 -2.853 1.00 50.75 92 ARG A N 1
ATOM 739 C CA . ARG A 1 92 ? 2.320 -16.358 -3.540 1.00 50.75 92 ARG A CA 1
ATOM 740 C C . ARG A 1 92 ? 3.293 -17.298 -2.817 1.00 50.75 92 ARG A C 1
ATOM 742 O O . ARG A 1 92 ? 3.403 -18.446 -3.237 1.00 50.75 92 ARG A O 1
ATOM 749 N N . THR A 1 93 ? 3.965 -16.852 -1.754 1.00 45.25 93 THR A N 1
ATOM 750 C CA . THR A 1 93 ? 5.092 -17.596 -1.156 1.00 45.25 93 THR A CA 1
ATOM 751 C C . THR A 1 93 ? 4.940 -17.906 0.335 1.00 45.25 93 THR A C 1
ATOM 753 O O . THR A 1 93 ? 5.623 -18.798 0.829 1.00 45.25 93 THR A O 1
ATOM 756 N N . LEU A 1 94 ? 4.048 -17.223 1.059 1.00 48.56 94 LEU A N 1
ATOM 757 C CA . LEU A 1 94 ? 3.895 -17.391 2.508 1.00 48.56 94 LEU A CA 1
ATOM 758 C C . LEU A 1 94 ? 2.740 -18.338 2.847 1.00 48.56 94 LEU A C 1
ATOM 760 O O . LEU A 1 94 ? 1.669 -18.279 2.243 1.00 48.56 94 LEU A O 1
ATOM 764 N N . SER A 1 95 ? 2.933 -19.194 3.855 1.00 51.12 95 SER A N 1
ATOM 765 C CA . SER A 1 95 ? 1.806 -19.833 4.535 1.00 51.12 95 SER A CA 1
ATOM 766 C C . SER A 1 95 ? 0.853 -18.734 5.005 1.00 51.12 95 SER A C 1
ATOM 768 O O . SER A 1 95 ? 1.307 -17.778 5.632 1.00 51.12 95 SER A O 1
ATOM 770 N N . GLN A 1 96 ? -0.447 -18.875 4.734 1.00 53.75 96 GLN A N 1
ATOM 771 C CA . GLN A 1 96 ? -1.504 -17.902 5.070 1.00 53.75 96 GLN A CA 1
ATOM 772 C C . GLN A 1 96 ? -1.470 -17.389 6.529 1.00 53.75 96 GLN A C 1
ATOM 774 O O . GLN A 1 96 ? -2.081 -16.379 6.841 1.00 53.75 96 GLN A O 1
ATOM 779 N N . SER A 1 97 ? -0.754 -18.059 7.435 1.00 54.66 97 SER A N 1
ATOM 780 C CA . SER A 1 97 ? -0.585 -17.654 8.830 1.00 54.66 97 SER A CA 1
ATOM 781 C C . SER A 1 97 ? 0.363 -16.467 9.070 1.00 54.66 97 SER A C 1
ATOM 783 O O . SER A 1 97 ? 0.227 -15.828 10.103 1.00 54.66 97 SER A O 1
ATOM 785 N N . ALA A 1 98 ? 1.308 -16.149 8.176 1.00 64.19 98 ALA A N 1
ATOM 786 C CA . ALA A 1 98 ? 2.358 -15.144 8.422 1.00 64.19 98 ALA A CA 1
ATOM 787 C C . ALA A 1 98 ? 2.239 -13.921 7.491 1.00 64.19 98 ALA A C 1
ATOM 789 O O . ALA A 1 98 ? 3.161 -13.591 6.749 1.00 64.19 98 ALA A O 1
ATOM 790 N N . ASN A 1 99 ? 1.074 -13.264 7.483 1.00 81.50 99 ASN A N 1
ATOM 791 C CA . ASN A 1 99 ? 0.839 -12.047 6.700 1.00 81.50 99 ASN A CA 1
ATOM 792 C C . ASN A 1 99 ? 0.209 -10.945 7.567 1.00 81.50 99 ASN A C 1
ATOM 794 O O . ASN A 1 99 ? -0.945 -11.052 7.986 1.00 81.50 99 ASN A O 1
ATOM 798 N N . SER A 1 100 ? 0.961 -9.869 7.816 1.00 86.31 100 SER A N 1
ATOM 799 C CA . SER A 1 100 ? 0.560 -8.787 8.729 1.00 86.31 100 SER A CA 1
ATOM 800 C C . SER A 1 100 ? -0.710 -8.071 8.276 1.00 86.31 100 SER A C 1
ATOM 802 O O . SER A 1 100 ? -1.542 -7.726 9.109 1.00 86.31 100 SER A O 1
ATOM 804 N N . ILE A 1 101 ? -0.923 -7.922 6.966 1.00 88.62 101 ILE A N 1
ATOM 805 C CA . ILE A 1 101 ? -2.148 -7.322 6.426 1.00 88.62 101 ILE A CA 1
ATOM 806 C C . ILE A 1 101 ? -3.367 -8.193 6.717 1.00 88.62 101 ILE A C 1
ATOM 808 O O . ILE A 1 101 ? -4.412 -7.678 7.110 1.00 88.62 101 ILE A O 1
ATOM 812 N N . GLN A 1 102 ? -3.252 -9.510 6.526 1.00 88.25 102 GLN A N 1
ATOM 813 C CA . GLN A 1 102 ? -4.366 -10.427 6.781 1.00 88.25 102 GLN A CA 1
ATOM 814 C C . GLN A 1 102 ? -4.782 -10.392 8.252 1.00 88.25 102 GLN A C 1
ATOM 816 O O . GLN A 1 102 ? -5.979 -10.357 8.539 1.00 88.25 102 GLN A O 1
ATOM 821 N N . ILE A 1 103 ? -3.811 -10.325 9.170 1.00 91.50 103 ILE A N 1
ATOM 822 C CA . ILE A 1 103 ? -4.092 -10.160 10.601 1.00 91.50 103 ILE A CA 1
ATOM 823 C C . ILE A 1 103 ? -4.766 -8.816 10.867 1.00 91.50 103 ILE A C 1
ATOM 825 O O . ILE A 1 103 ? -5.828 -8.803 11.483 1.00 91.50 103 ILE A O 1
ATOM 829 N N . ILE A 1 104 ? -4.234 -7.705 10.347 1.00 93.62 104 ILE A N 1
ATOM 830 C CA . ILE A 1 104 ? -4.854 -6.380 10.510 1.00 93.62 104 ILE A CA 1
ATOM 831 C C . ILE A 1 104 ? -6.308 -6.393 10.023 1.00 93.62 104 ILE A C 1
ATOM 833 O O . ILE A 1 104 ? -7.198 -5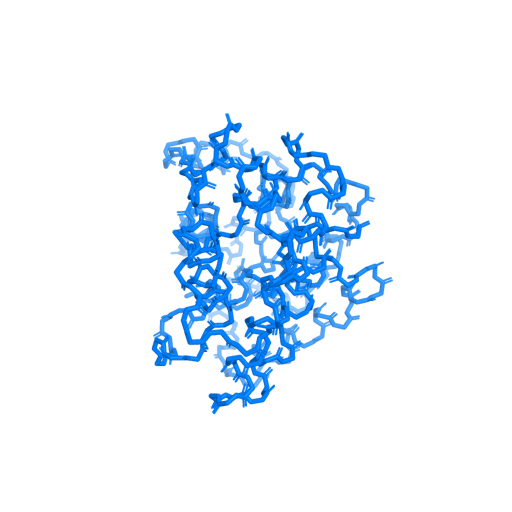.903 10.722 1.00 93.62 104 ILE A O 1
ATOM 837 N N . LYS A 1 105 ? -6.578 -6.984 8.856 1.00 91.75 105 LYS A N 1
ATOM 838 C CA . LYS A 1 105 ? -7.927 -7.058 8.285 1.00 91.75 105 LYS A CA 1
ATOM 839 C C . LYS A 1 105 ? -8.860 -7.940 9.122 1.00 91.75 105 LYS A C 1
ATOM 841 O O . LYS A 1 105 ? -9.995 -7.551 9.390 1.00 91.75 105 LYS A O 1
ATOM 846 N N . SER A 1 106 ? -8.371 -9.086 9.596 1.00 92.31 106 SER A N 1
ATOM 847 C CA . SER A 1 106 ? -9.103 -9.983 10.503 1.00 92.31 106 SER A CA 1
ATOM 848 C C . SER A 1 106 ? -9.449 -9.307 11.832 1.00 92.31 106 SER A C 1
ATOM 850 O O . SER A 1 106 ? -10.598 -9.349 12.276 1.00 92.31 106 SER A O 1
ATOM 852 N N . VAL A 1 107 ? -8.472 -8.647 12.458 1.00 95.25 107 VAL A N 1
ATOM 853 C CA . VAL A 1 107 ? -8.666 -7.881 13.695 1.00 95.25 107 VAL A CA 1
ATOM 854 C C . VAL A 1 107 ? -9.648 -6.739 13.455 1.00 95.25 107 VAL A C 1
ATOM 856 O O . VAL A 1 107 ? -10.585 -6.591 14.226 1.00 95.25 107 VAL A O 1
ATOM 859 N N . SER A 1 108 ? -9.523 -5.994 12.354 1.00 95.25 108 SER A N 1
ATOM 860 C CA . SER A 1 108 ? -10.461 -4.915 12.008 1.00 95.25 108 SER A CA 1
ATOM 861 C C . SER A 1 108 ? -11.907 -5.405 11.934 1.00 95.25 108 SER A C 1
ATOM 863 O O . SER A 1 108 ? -12.797 -4.779 12.508 1.00 95.25 108 SER A O 1
ATOM 865 N N . ALA A 1 109 ? -12.142 -6.546 11.277 1.00 94.38 109 ALA A N 1
ATOM 866 C CA . ALA A 1 109 ? -13.468 -7.149 11.186 1.00 94.38 109 ALA A CA 1
ATOM 867 C C . ALA A 1 109 ? -13.989 -7.611 12.555 1.00 94.38 109 ALA A C 1
ATOM 869 O O . ALA A 1 109 ? -15.138 -7.334 12.897 1.00 94.38 109 ALA A O 1
ATOM 870 N N . ARG A 1 110 ? -13.153 -8.273 13.364 1.00 96.00 110 ARG A N 1
ATOM 871 C CA . ARG A 1 110 ? -13.533 -8.705 14.719 1.00 96.00 110 ARG A CA 1
ATOM 872 C C . ARG A 1 110 ? -13.845 -7.523 15.634 1.00 96.00 110 ARG A C 1
ATOM 874 O O . ARG A 1 110 ? -14.879 -7.549 16.295 1.00 96.00 110 ARG A O 1
ATOM 881 N N . THR A 1 111 ? -13.034 -6.467 15.599 1.00 96.12 111 THR A N 1
ATOM 882 C CA . THR A 1 111 ? -13.276 -5.215 16.329 1.00 96.12 111 THR A CA 1
ATOM 883 C C . THR A 1 111 ? -14.595 -4.577 15.904 1.00 96.12 111 THR A C 1
ATOM 885 O O . THR A 1 111 ? -15.407 -4.234 16.757 1.00 96.12 111 THR A O 1
ATOM 888 N N . TYR A 1 112 ? -14.849 -4.461 14.596 1.00 95.25 112 TYR A N 1
ATOM 889 C CA . TYR A 1 112 ? -16.075 -3.853 14.073 1.00 95.25 112 TYR A CA 1
ATOM 890 C C . TYR A 1 112 ? -17.342 -4.592 14.512 1.00 95.25 112 TYR A C 1
ATOM 892 O O . TYR A 1 112 ? -18.361 -3.955 14.759 1.00 95.25 112 TYR A O 1
ATOM 900 N N . TRP A 1 113 ? -17.291 -5.919 14.637 1.00 95.44 113 TRP A N 1
ATOM 901 C CA . TRP A 1 113 ? -18.423 -6.727 15.103 1.00 95.44 113 TRP A CA 1
ATOM 902 C C . TRP A 1 113 ? -18.447 -6.959 16.618 1.00 95.44 113 TRP A C 1
ATOM 904 O O . TRP A 1 113 ? -19.331 -7.665 17.093 1.00 95.44 113 TRP A O 1
ATOM 914 N N . LEU A 1 114 ? -17.507 -6.375 17.372 1.00 93.44 114 LEU A N 1
ATOM 915 C CA . LEU A 1 114 ? -17.300 -6.646 18.802 1.00 93.44 114 LEU A CA 1
ATOM 916 C C . LEU A 1 114 ? -17.131 -8.149 19.118 1.00 93.44 114 LEU A C 1
ATOM 918 O O . LEU A 1 114 ? -17.464 -8.609 20.206 1.00 93.44 114 LEU A O 1
ATOM 922 N N . ASN A 1 115 ? -16.572 -8.915 18.178 1.00 95.12 115 ASN A N 1
ATOM 923 C CA . ASN A 1 115 ? -16.218 -10.324 18.360 1.00 95.12 115 ASN A CA 1
ATOM 924 C C . ASN A 1 115 ? -14.817 -10.427 18.986 1.00 95.12 115 ASN A C 1
ATOM 926 O O . ASN A 1 115 ? -13.863 -10.845 18.327 1.00 95.12 115 ASN A O 1
ATOM 930 N N . THR A 1 116 ? -14.689 -9.983 20.237 1.00 91.69 116 THR A N 1
ATOM 931 C CA . THR A 1 116 ? -13.399 -9.729 20.904 1.00 91.69 116 THR A CA 1
ATOM 932 C C . THR A 1 116 ? -13.065 -10.718 22.024 1.00 91.69 116 THR A C 1
ATOM 934 O O . THR A 1 116 ? -12.210 -10.422 22.850 1.00 91.69 116 THR A O 1
ATOM 937 N N . ASP A 1 117 ? -13.723 -11.879 22.085 1.00 90.38 117 ASP A N 1
ATOM 938 C CA . ASP A 1 117 ? -13.542 -12.857 23.177 1.00 90.38 117 ASP A CA 1
ATOM 939 C C . ASP A 1 117 ? -12.085 -13.333 23.339 1.00 90.38 117 ASP A C 1
ATOM 941 O O . ASP A 1 117 ? -11.636 -13.591 24.454 1.00 90.38 117 ASP A O 1
ATOM 945 N N . ASP A 1 118 ? -11.342 -13.410 22.231 1.00 90.75 118 ASP A N 1
ATOM 946 C CA . ASP A 1 118 ? -9.940 -13.845 22.199 1.00 90.75 118 ASP A CA 1
ATOM 947 C C . ASP A 1 118 ? -8.933 -12.679 22.193 1.00 90.75 118 ASP A C 1
ATOM 949 O O . ASP A 1 118 ? -7.727 -12.911 22.073 1.00 90.75 118 ASP A O 1
ATOM 953 N N . PHE A 1 119 ? -9.405 -11.428 22.288 1.00 95.44 119 PHE A N 1
ATOM 954 C CA . PHE A 1 119 ? -8.519 -10.265 22.268 1.00 95.44 119 PHE A CA 1
ATOM 955 C C . PHE A 1 119 ? -7.677 -10.202 23.541 1.00 95.44 119 PH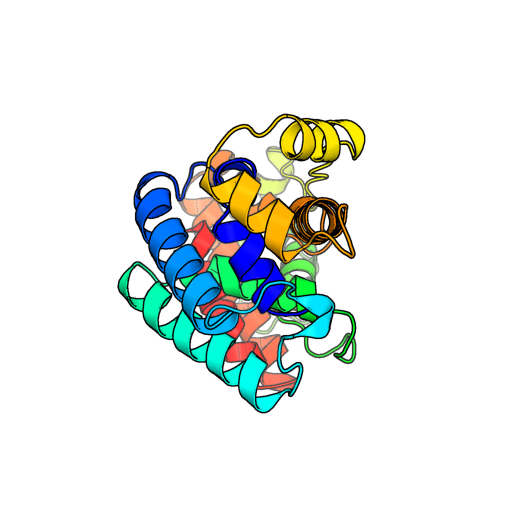E A C 1
ATOM 957 O O . PHE A 1 119 ? -8.106 -10.552 24.641 1.00 95.44 119 PHE A O 1
ATOM 964 N N . GLN A 1 120 ? -6.448 -9.735 23.377 1.00 96.25 120 GLN A N 1
ATOM 965 C CA . GLN A 1 120 ? -5.492 -9.535 24.458 1.00 96.25 120 GLN A CA 1
ATOM 966 C C . GLN A 1 120 ? -5.541 -8.114 25.006 1.00 96.25 120 GLN A C 1
ATOM 968 O O . GLN A 1 120 ? -5.162 -7.887 26.157 1.00 96.25 120 GLN A O 1
ATOM 973 N N . ILE A 1 121 ? -5.977 -7.159 24.185 1.00 95.75 121 ILE A N 1
ATOM 974 C CA . ILE A 1 121 ? -6.217 -5.787 24.621 1.00 95.75 121 ILE A CA 1
ATOM 975 C C . ILE A 1 121 ? -7.460 -5.690 25.516 1.00 95.75 121 ILE A C 1
ATOM 977 O O . ILE A 1 121 ? -8.406 -6.469 25.408 1.00 95.75 121 ILE A O 1
ATOM 981 N N . GLU A 1 122 ? -7.479 -4.684 26.388 1.00 93.81 122 GLU A N 1
ATOM 982 C CA . GLU A 1 122 ? -8.665 -4.348 27.173 1.00 93.81 122 GLU A CA 1
ATOM 983 C C . GLU A 1 122 ? -9.739 -3.701 26.282 1.00 93.81 122 GLU A C 1
ATOM 985 O O . GLU A 1 122 ? -9.456 -2.779 25.514 1.00 93.81 122 GLU A O 1
ATOM 990 N N . ILE A 1 123 ? -10.987 -4.158 26.413 1.00 95.69 123 ILE A N 1
ATOM 991 C CA . ILE A 1 123 ? -12.137 -3.586 25.704 1.00 95.69 123 ILE A CA 1
ATOM 992 C C . ILE A 1 123 ? -12.772 -2.505 26.578 1.00 95.69 123 ILE A C 1
ATOM 994 O O . ILE A 1 123 ? -13.547 -2.807 27.484 1.00 95.69 123 ILE A O 1
ATOM 998 N N . SER A 1 124 ? -12.420 -1.244 26.318 1.00 95.75 124 SER A N 1
ATOM 999 C CA . SER A 1 124 ? -12.935 -0.099 27.077 1.00 95.75 124 SER A CA 1
ATOM 1000 C C . SER A 1 124 ? -14.289 0.401 26.561 1.00 95.75 124 SER A C 1
ATOM 1002 O O . SER A 1 124 ? -14.661 0.169 25.405 1.00 95.75 124 SER A O 1
ATOM 1004 N N . ASP A 1 125 ? -15.002 1.162 27.395 1.00 97.38 125 ASP A N 1
ATOM 1005 C CA . ASP A 1 125 ? -16.258 1.819 27.009 1.00 97.38 125 ASP A CA 1
ATOM 1006 C C . ASP A 1 125 ? -16.062 2.753 25.800 1.00 97.38 125 ASP A C 1
ATOM 1008 O O . ASP A 1 125 ? -16.920 2.827 24.920 1.00 97.38 125 ASP A O 1
ATOM 1012 N N . GLU A 1 126 ? -14.912 3.429 25.700 1.00 97.50 126 GLU A N 1
ATOM 1013 C CA . GLU A 1 126 ? -14.585 4.285 24.556 1.00 97.50 126 GLU A CA 1
ATOM 1014 C C . GLU A 1 126 ? -14.397 3.493 23.261 1.00 97.50 126 GLU A C 1
ATOM 1016 O O . GLU A 1 126 ? -14.728 4.001 22.186 1.00 97.50 126 GLU A O 1
ATOM 1021 N N . LEU A 1 127 ? -13.853 2.272 23.336 1.00 97.56 127 LEU A N 1
ATOM 1022 C CA . LEU A 1 127 ? -13.723 1.403 22.169 1.00 97.56 127 LEU A CA 1
ATOM 1023 C C . LEU A 1 127 ? -15.102 0.949 21.689 1.00 97.56 127 LEU A C 1
ATOM 1025 O O . LEU A 1 127 ? -15.388 1.040 20.496 1.00 97.56 127 LEU A O 1
ATOM 1029 N N . ILE A 1 128 ? -15.974 0.544 22.614 1.00 97.69 128 ILE A N 1
ATOM 1030 C CA . ILE A 1 128 ? -17.360 0.171 22.306 1.00 97.69 128 ILE A CA 1
ATOM 1031 C C . ILE A 1 128 ? -18.100 1.357 21.673 1.00 97.69 128 ILE A C 1
ATOM 1033 O O . ILE A 1 128 ? -18.734 1.199 20.629 1.00 97.69 128 ILE A O 1
ATOM 1037 N N . GLU A 1 129 ? -17.976 2.558 22.249 1.00 97.88 129 GLU A N 1
ATOM 1038 C CA . GLU A 1 129 ? -18.551 3.785 21.685 1.00 97.88 129 GLU A CA 1
ATOM 1039 C C . GLU A 1 129 ? -18.039 4.027 20.258 1.00 97.88 129 GLU A C 1
ATOM 1041 O O . GLU A 1 129 ? -18.835 4.262 19.349 1.00 97.88 129 GLU A O 1
ATOM 1046 N N . ALA A 1 130 ? -16.729 3.924 20.027 1.00 97.69 130 ALA A N 1
ATOM 1047 C CA . ALA A 1 130 ? -16.146 4.142 18.708 1.00 97.69 130 ALA A CA 1
ATOM 1048 C C . ALA A 1 130 ? -16.633 3.119 17.664 1.00 97.69 130 ALA A C 1
ATOM 1050 O O . ALA A 1 130 ? -16.914 3.507 16.526 1.00 97.69 130 ALA A O 1
ATOM 1051 N N . VAL A 1 131 ? -16.794 1.844 18.044 1.00 96.88 131 VAL A N 1
ATOM 1052 C CA . VAL A 1 131 ? -17.353 0.798 17.168 1.00 96.88 131 VAL A CA 1
ATOM 1053 C C . VAL A 1 131 ? -18.815 1.084 16.829 1.00 96.88 131 VAL A C 1
ATOM 1055 O O . VAL A 1 131 ? -19.186 1.034 15.657 1.00 96.88 131 VAL A O 1
ATOM 1058 N N . ILE A 1 132 ? -19.636 1.463 17.814 1.00 97.06 132 ILE A N 1
ATOM 1059 C CA . ILE A 1 132 ? -21.034 1.858 17.576 1.00 97.06 132 ILE A CA 1
ATOM 1060 C C . ILE A 1 132 ? -21.093 3.011 16.572 1.00 97.06 132 ILE A C 1
ATOM 1062 O O . ILE A 1 132 ? -21.903 2.990 15.649 1.00 97.06 132 ILE A O 1
ATOM 1066 N N . GLN A 1 133 ? -20.218 4.008 16.710 1.00 97.19 133 GLN A N 1
ATOM 1067 C CA . GLN A 1 133 ? -20.179 5.136 15.780 1.00 97.19 133 GLN A CA 1
ATOM 1068 C C . GLN A 1 133 ? -19.800 4.695 14.364 1.00 97.19 133 GLN A C 1
ATOM 1070 O O . GLN A 1 133 ? -20.449 5.136 13.421 1.00 97.19 133 GLN A O 1
ATOM 1075 N N . ALA A 1 134 ? -18.828 3.791 14.206 1.00 95.00 134 ALA A N 1
ATOM 1076 C CA . ALA A 1 134 ? -18.478 3.196 12.913 1.00 95.00 134 ALA A CA 1
ATOM 1077 C C . ALA A 1 134 ? -19.653 2.459 12.259 1.00 95.00 134 ALA A C 1
ATOM 1079 O O . ALA A 1 134 ? -19.925 2.661 11.075 1.00 95.00 134 ALA A O 1
ATOM 1080 N N . GLN A 1 135 ? -20.393 1.668 13.032 1.00 94.75 135 GLN A N 1
ATOM 1081 C CA . GLN A 1 135 ? -21.584 0.976 12.541 1.00 94.75 135 GLN A CA 1
ATOM 1082 C C . GLN A 1 135 ? -22.699 1.956 12.147 1.00 94.75 135 GLN A C 1
ATOM 1084 O O . GLN A 1 135 ? -23.320 1.788 11.102 1.00 94.75 135 GLN A O 1
ATOM 1089 N N . LEU A 1 136 ? -22.923 3.015 12.935 1.00 94.94 136 LEU A N 1
ATOM 1090 C CA . LEU A 1 136 ? -23.948 4.030 12.659 1.00 94.94 136 LEU A CA 1
ATOM 1091 C C . LEU A 1 136 ? -23.678 4.838 11.385 1.00 94.94 136 LEU A C 1
ATOM 1093 O O . LEU A 1 136 ? -24.626 5.240 10.716 1.00 94.94 136 LEU A O 1
ATOM 1097 N N . VAL A 1 137 ? -22.408 5.096 11.055 1.00 93.69 137 VAL A N 1
ATOM 1098 C CA . VAL A 1 137 ? -22.027 5.783 9.805 1.00 93.69 137 VAL A CA 1
ATOM 1099 C C . VAL A 1 137 ? -21.788 4.822 8.637 1.00 93.69 137 VAL A C 1
ATOM 1101 O O . VAL A 1 137 ? -21.304 5.251 7.585 1.00 93.69 137 VAL A O 1
ATOM 1104 N N . GLU A 1 138 ? -22.099 3.537 8.836 1.00 90.38 138 GLU A N 1
ATOM 1105 C CA . GLU A 1 138 ? -22.000 2.473 7.837 1.00 90.38 138 GLU A CA 1
ATOM 1106 C C . GLU A 1 138 ? -20.642 2.486 7.118 1.00 90.38 138 GLU A C 1
ATOM 1108 O O . GLU A 1 138 ? -20.560 2.421 5.888 1.00 90.38 138 GLU A O 1
ATOM 1113 N N . VAL A 1 139 ? -19.544 2.639 7.876 1.00 87.19 139 VAL A N 1
ATOM 1114 C CA . VAL A 1 139 ? -18.215 2.517 7.263 1.00 87.19 139 VAL A CA 1
ATOM 1115 C C . VAL A 1 139 ? -17.983 1.057 6.865 1.00 87.19 139 VAL A C 1
ATOM 1117 O O . VAL A 1 139 ? -18.249 0.159 7.670 1.00 87.19 139 VAL A O 1
ATOM 1120 N N . PRO A 1 140 ? -17.506 0.797 5.638 1.00 85.69 140 PRO A N 1
ATOM 1121 C CA . PRO A 1 140 ? -17.358 -0.563 5.145 1.00 85.69 140 PRO A CA 1
ATOM 1122 C C . PRO A 1 140 ? -16.110 -1.245 5.730 1.00 85.69 140 PRO A C 1
ATOM 1124 O O . PRO A 1 140 ? -15.16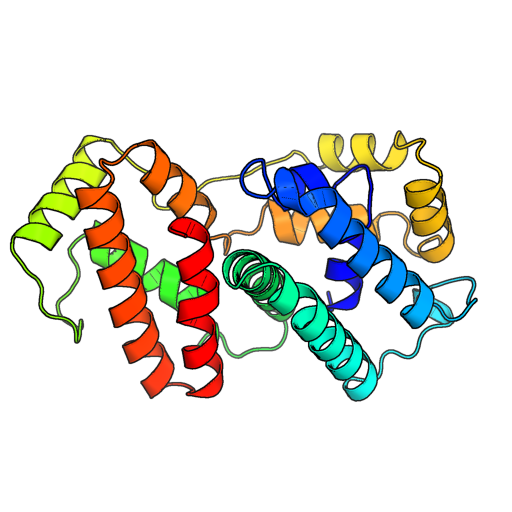0 -0.574 6.136 1.00 85.69 140 PRO A O 1
ATOM 1127 N N . LEU A 1 141 ? -16.103 -2.580 5.764 1.00 83.88 141 LEU A N 1
ATOM 1128 C CA . LEU A 1 141 ? -14.944 -3.406 6.165 1.00 83.88 141 LEU A CA 1
ATOM 1129 C C . LEU A 1 141 ? -14.054 -3.808 4.980 1.00 83.88 141 LEU A C 1
ATOM 1131 O O . LEU A 1 141 ? -12.969 -4.373 5.137 1.00 83.88 141 LEU A O 1
ATOM 1135 N N . ASP A 1 142 ? -14.538 -3.509 3.790 1.00 78.19 142 ASP A N 1
ATOM 1136 C CA . ASP A 1 142 ? -13.944 -3.762 2.505 1.00 78.19 142 ASP A CA 1
ATOM 1137 C C . ASP A 1 142 ? -14.292 -2.605 1.574 1.00 78.19 142 ASP A C 1
ATOM 1139 O O . ASP A 1 142 ? -15.415 -2.121 1.499 1.00 78.19 142 ASP A O 1
ATOM 1143 N N . THR A 1 143 ? -13.293 -2.122 0.859 1.00 67.06 143 THR A N 1
ATOM 1144 C CA . THR A 1 143 ? -13.509 -1.204 -0.248 1.00 67.06 143 THR A CA 1
ATOM 1145 C C . THR A 1 143 ? -13.197 -1.978 -1.508 1.00 67.06 143 THR A C 1
ATOM 1147 O O . THR A 1 143 ? -12.038 -2.322 -1.735 1.00 67.06 143 THR A O 1
ATOM 1150 N N . GLU A 1 144 ? -14.225 -2.266 -2.306 1.00 60.94 144 GLU A N 1
ATOM 1151 C CA . GLU A 1 144 ? -14.035 -2.615 -3.713 1.00 60.94 144 GLU A CA 1
ATOM 1152 C C . GLU A 1 144 ? -13.450 -1.376 -4.396 1.00 60.94 144 GLU A C 1
ATOM 1154 O O . GLU A 1 144 ? -14.144 -0.424 -4.759 1.00 60.94 144 GLU A O 1
ATOM 1159 N N . THR A 1 145 ? -12.125 -1.324 -4.472 1.00 63.69 145 THR A N 1
ATOM 1160 C CA . THR A 1 145 ? -11.444 -0.496 -5.453 1.00 63.69 145 THR A CA 1
ATOM 1161 C C . THR A 1 145 ? -11.430 -1.315 -6.725 1.00 63.69 145 THR A C 1
ATOM 1163 O O . THR A 1 145 ? -10.618 -2.216 -6.844 1.00 63.69 145 THR A O 1
ATOM 1166 N N . ASP A 1 146 ? -12.350 -1.026 -7.641 1.00 67.88 146 ASP A N 1
ATOM 1167 C CA . ASP A 1 146 ? -12.432 -1.724 -8.923 1.00 67.88 146 ASP A CA 1
ATOM 1168 C C . ASP A 1 146 ? -12.182 -0.724 -10.047 1.00 67.88 146 ASP A C 1
ATOM 1170 O O . ASP A 1 146 ? -13.106 -0.210 -10.683 1.00 67.88 146 ASP A O 1
ATOM 1174 N N . LEU A 1 147 ? -10.904 -0.416 -10.296 1.00 87.19 147 LEU A N 1
ATOM 1175 C CA . LEU A 1 147 ? -10.566 0.137 -11.604 1.00 87.19 147 LEU A CA 1
ATOM 1176 C C . LEU A 1 147 ? -10.761 -0.980 -12.629 1.00 87.19 147 LEU A C 1
ATOM 1178 O O . LEU A 1 147 ? -10.113 -2.024 -12.519 1.00 87.19 147 LEU A O 1
ATOM 1182 N N . ALA A 1 148 ? -11.628 -0.763 -13.616 1.00 91.81 148 ALA A N 1
ATOM 1183 C CA . ALA A 1 148 ? -11.828 -1.729 -14.689 1.00 91.81 148 ALA A CA 1
ATOM 1184 C C . ALA A 1 148 ? -10.514 -1.966 -15.448 1.00 91.81 148 ALA A C 1
ATOM 1186 O O . ALA A 1 148 ? -9.724 -1.037 -15.647 1.00 91.81 148 ALA A O 1
ATOM 1187 N N . TRP A 1 149 ? -10.292 -3.201 -15.905 1.00 92.94 149 TRP A N 1
ATOM 1188 C CA . TRP A 1 149 ? -9.083 -3.560 -16.651 1.00 92.94 149 TRP A CA 1
ATOM 1189 C C . TRP A 1 149 ? -8.886 -2.670 -17.881 1.00 92.94 149 TRP A C 1
ATOM 1191 O O . TRP A 1 149 ? -7.769 -2.242 -18.165 1.00 92.94 149 TRP A O 1
ATOM 1201 N N . GLU A 1 150 ? -9.975 -2.341 -18.572 1.00 94.50 150 GLU A N 1
ATOM 1202 C CA . GLU A 1 150 ? -9.977 -1.447 -19.724 1.00 94.50 150 GLU A CA 1
ATOM 1203 C C . GLU A 1 150 ? -9.447 -0.057 -19.351 1.00 94.50 150 GLU A C 1
ATOM 1205 O O . GLU A 1 150 ? -8.593 0.473 -20.055 1.00 94.50 150 GLU A O 1
ATOM 1210 N N . GLU A 1 151 ? -9.860 0.501 -18.206 1.00 94.69 151 GLU A N 1
ATOM 1211 C CA . GLU A 1 151 ? -9.361 1.800 -17.731 1.00 94.69 151 GLU A CA 1
ATOM 1212 C C . GLU A 1 151 ? -7.859 1.736 -17.400 1.00 94.69 151 GLU A C 1
ATOM 1214 O O . GLU A 1 151 ? -7.109 2.661 -17.727 1.00 94.69 151 GLU A O 1
ATOM 1219 N N . ILE A 1 152 ? -7.397 0.641 -16.780 1.00 95.75 152 ILE A N 1
ATOM 1220 C CA . ILE A 1 152 ? -5.970 0.421 -16.484 1.00 95.75 152 ILE A CA 1
ATOM 1221 C C . ILE A 1 152 ? -5.171 0.371 -17.791 1.00 95.75 152 ILE A C 1
ATOM 1223 O O . ILE A 1 152 ? -4.166 1.073 -17.936 1.00 95.75 152 ILE A O 1
ATOM 1227 N N . HIS A 1 153 ? -5.621 -0.450 -18.739 1.00 95.44 153 HIS A N 1
ATOM 1228 C CA . HIS A 1 153 ? -4.931 -0.677 -19.999 1.00 95.44 153 HIS A CA 1
ATOM 1229 C C . HIS A 1 153 ? -4.904 0.585 -20.867 1.00 95.44 153 HIS A C 1
ATOM 1231 O O . HIS A 1 153 ? -3.839 0.953 -21.352 1.00 95.44 153 HIS A O 1
ATOM 1237 N N . GLU A 1 154 ? -6.019 1.310 -21.000 1.00 95.50 154 GLU A N 1
ATOM 1238 C CA . GLU A 1 154 ? -6.064 2.583 -21.733 1.00 95.50 154 GLU A CA 1
ATOM 1239 C C . GLU A 1 154 ? -5.109 3.619 -21.129 1.00 95.50 154 GLU A C 1
ATOM 1241 O O . GLU A 1 154 ? -4.373 4.294 -21.851 1.00 95.50 154 GLU A O 1
ATOM 1246 N N . ARG A 1 155 ? -5.068 3.728 -19.795 1.00 95.50 155 ARG A N 1
ATOM 1247 C CA . ARG A 1 155 ? -4.163 4.650 -19.097 1.00 95.50 155 ARG A CA 1
ATOM 1248 C C . ARG A 1 155 ? -2.693 4.315 -19.351 1.00 95.50 155 ARG A C 1
ATOM 1250 O O . ARG A 1 155 ? -1.883 5.233 -19.486 1.00 95.50 155 ARG A O 1
ATOM 1257 N N . TRP A 1 156 ? -2.348 3.031 -19.427 1.00 96.06 156 TRP A N 1
ATOM 1258 C CA . TRP A 1 156 ? -1.003 2.599 -19.797 1.00 96.06 156 TRP A CA 1
ATOM 1259 C C . TRP A 1 156 ? -0.712 2.874 -21.268 1.00 96.06 156 TRP A C 1
ATOM 1261 O O . TRP A 1 156 ? 0.277 3.534 -21.588 1.00 96.06 156 TRP A O 1
ATOM 1271 N N . GLU A 1 157 ? -1.583 2.420 -22.164 1.00 94.69 157 GLU A N 1
ATOM 1272 C CA . GLU A 1 157 ? -1.390 2.487 -23.609 1.00 94.69 157 GLU A CA 1
ATOM 1273 C C . GLU A 1 157 ? -1.259 3.933 -24.090 1.00 94.69 157 GLU A C 1
ATOM 1275 O O . GLU A 1 157 ? -0.299 4.275 -24.784 1.00 94.69 157 GLU A O 1
ATOM 1280 N N . TYR A 1 158 ? -2.133 4.820 -23.614 1.00 95.12 158 TYR A N 1
ATOM 1281 C CA . TYR A 1 158 ? -2.130 6.232 -23.989 1.00 95.12 158 TYR A CA 1
ATOM 1282 C C . TYR A 1 158 ? -1.160 7.101 -23.188 1.00 95.12 158 TYR A C 1
ATOM 1284 O O . TYR A 1 158 ? -1.062 8.301 -23.464 1.00 95.12 158 TYR A O 1
ATOM 1292 N N . SER A 1 159 ? -0.407 6.540 -22.233 1.00 94.56 159 SER A N 1
ATOM 1293 C CA . SER A 1 159 ? 0.635 7.321 -21.572 1.00 94.56 159 SER A CA 1
ATOM 1294 C C . SER A 1 159 ? 1.709 7.741 -22.574 1.00 94.56 159 SER A C 1
ATOM 1296 O O . SER A 1 159 ? 2.366 6.917 -23.221 1.00 94.56 159 SER A O 1
ATOM 1298 N N . SER A 1 160 ? 1.885 9.057 -22.691 1.00 92.75 160 SER A N 1
ATOM 1299 C CA . SER A 1 160 ? 2.837 9.692 -23.597 1.00 92.75 160 SER A CA 1
ATOM 1300 C C . SER A 1 160 ? 4.082 10.221 -22.889 1.00 92.75 160 SER A C 1
ATOM 1302 O O . SER A 1 160 ? 4.892 10.889 -23.537 1.00 92.75 160 SER A O 1
ATOM 1304 N N . SER A 1 161 ? 4.226 9.984 -21.582 1.00 96.81 161 SER A N 1
ATOM 1305 C CA . SER A 1 161 ? 5.381 10.469 -20.830 1.00 96.81 161 SER A CA 1
ATOM 1306 C C . SER A 1 161 ? 6.658 9.763 -21.295 1.00 96.81 161 SER A C 1
ATOM 1308 O O . SER A 1 161 ? 6.647 8.576 -21.624 1.00 96.81 161 SER A O 1
ATOM 1310 N N . GLU A 1 162 ? 7.777 10.489 -21.337 1.00 97.19 162 GLU A N 1
ATOM 1311 C CA . GLU A 1 162 ? 9.063 9.900 -21.732 1.00 97.19 162 GLU A CA 1
ATOM 1312 C C . GLU A 1 162 ? 9.500 8.790 -20.770 1.00 97.19 162 GLU A C 1
ATOM 1314 O O . GLU A 1 162 ? 10.099 7.803 -21.191 1.00 97.19 162 GLU A O 1
ATOM 1319 N N . TRP A 1 163 ? 9.149 8.913 -19.487 1.00 97.44 163 TRP A N 1
ATOM 1320 C CA . TRP A 1 163 ? 9.447 7.877 -18.509 1.00 97.44 163 TRP A CA 1
ATOM 1321 C C . TRP A 1 163 ? 8.592 6.623 -18.714 1.00 97.44 163 TRP A C 1
ATOM 1323 O O . TRP A 1 163 ? 9.119 5.516 -18.708 1.00 97.44 163 TRP A O 1
ATOM 1333 N N . ASP A 1 164 ? 7.292 6.767 -18.966 1.00 97.06 164 ASP A N 1
ATOM 1334 C CA . ASP A 1 164 ? 6.418 5.615 -19.199 1.00 97.06 164 ASP A CA 1
ATOM 1335 C C . ASP A 1 164 ? 6.781 4.904 -20.507 1.00 97.06 164 ASP A C 1
ATOM 1337 O O . ASP A 1 164 ? 6.779 3.677 -20.557 1.00 97.06 164 ASP A O 1
ATOM 1341 N N . LYS A 1 165 ? 7.207 5.645 -21.542 1.00 96.44 165 LYS A N 1
ATOM 1342 C CA . LYS A 1 165 ? 7.805 5.056 -22.754 1.00 96.44 165 LYS A CA 1
ATOM 1343 C C . LYS A 1 165 ? 9.076 4.265 -22.446 1.00 96.44 165 LYS A C 1
ATOM 1345 O O . LYS A 1 165 ? 9.273 3.196 -23.020 1.00 96.44 165 LYS A O 1
ATOM 1350 N N . TYR A 1 166 ? 9.928 4.768 -21.552 1.00 96.50 166 TYR A N 1
ATOM 1351 C CA . TYR A 1 166 ? 11.110 4.035 -21.101 1.00 96.50 166 TYR A CA 1
ATOM 1352 C C . TYR A 1 166 ? 10.723 2.728 -20.391 1.00 96.50 166 TYR A C 1
ATOM 1354 O O . TYR A 1 166 ? 11.248 1.676 -20.753 1.00 96.50 166 TYR A O 1
ATOM 1362 N N . ILE A 1 167 ? 9.749 2.762 -19.473 1.00 96.56 167 ILE A N 1
ATOM 1363 C CA . ILE A 1 167 ? 9.246 1.553 -18.800 1.00 96.56 167 ILE A CA 1
ATOM 1364 C C . ILE A 1 167 ? 8.636 0.564 -19.811 1.00 96.56 167 ILE A C 1
ATOM 1366 O O . ILE A 1 167 ? 8.947 -0.623 -19.764 1.00 96.56 167 ILE A O 1
ATOM 1370 N N . LYS A 1 168 ? 7.836 1.034 -20.780 1.00 95.19 168 LYS A N 1
ATOM 1371 C CA . LYS A 1 168 ? 7.318 0.196 -21.881 1.00 95.19 168 LYS A CA 1
ATOM 1372 C C . LYS A 1 168 ? 8.438 -0.501 -22.645 1.00 95.19 168 LYS A C 1
ATOM 1374 O O . LYS A 1 168 ? 8.313 -1.671 -22.982 1.00 95.19 168 LYS A O 1
ATOM 1379 N N . ASN A 1 169 ? 9.529 0.212 -22.916 1.00 94.69 169 ASN A N 1
ATOM 1380 C CA . ASN A 1 169 ? 10.649 -0.332 -23.670 1.00 94.69 169 ASN A CA 1
ATOM 1381 C C . ASN A 1 169 ? 11.400 -1.430 -22.904 1.00 94.69 169 ASN A C 1
ATOM 1383 O O . ASN A 1 169 ? 11.724 -2.450 -23.505 1.00 94.69 169 ASN A O 1
ATOM 1387 N N . ILE A 1 170 ? 11.654 -1.247 -21.603 1.00 95.31 170 ILE A N 1
ATOM 1388 C CA . ILE A 1 170 ? 12.339 -2.268 -20.788 1.00 95.31 170 ILE A CA 1
ATOM 1389 C C . ILE A 1 170 ? 11.434 -3.458 -20.428 1.00 95.31 170 ILE A C 1
ATOM 1391 O O . ILE A 1 170 ? 11.941 -4.487 -20.006 1.00 95.31 170 ILE A O 1
ATOM 1395 N N . MET A 1 171 ? 10.111 -3.335 -20.588 1.00 92.38 171 MET A N 1
ATOM 1396 C CA . MET A 1 171 ? 9.122 -4.399 -20.333 1.00 92.38 171 MET A CA 1
ATOM 1397 C C . MET A 1 171 ? 8.526 -4.977 -21.629 1.00 92.38 171 MET A C 1
ATOM 1399 O O . MET A 1 171 ? 7.504 -5.662 -21.584 1.00 92.38 171 MET A O 1
ATOM 1403 N N . LYS A 1 172 ? 9.111 -4.678 -22.796 1.00 89.62 172 LYS A N 1
ATOM 1404 C CA . LYS A 1 172 ? 8.520 -4.934 -24.126 1.00 89.62 172 LYS A CA 1
ATOM 1405 C C . LYS A 1 172 ? 8.164 -6.403 -24.385 1.00 89.62 172 LYS A C 1
ATOM 1407 O O . LYS A 1 172 ? 7.288 -6.676 -25.198 1.00 89.62 172 LYS A O 1
ATOM 1412 N N . GLU A 1 173 ? 8.832 -7.336 -23.716 1.00 90.00 173 GLU A N 1
ATOM 1413 C CA . GLU A 1 173 ? 8.597 -8.774 -23.881 1.00 90.00 173 GLU A CA 1
ATOM 1414 C C . GLU A 1 173 ? 7.346 -9.252 -23.129 1.00 90.00 173 GLU A C 1
ATOM 1416 O O . GLU A 1 173 ? 6.748 -10.265 -23.492 1.00 90.00 173 GLU A O 1
ATOM 1421 N N . VAL A 1 174 ? 6.889 -8.488 -22.128 1.00 90.62 174 VAL A N 1
ATOM 1422 C CA . VAL A 1 174 ? 5.601 -8.692 -21.448 1.00 90.62 174 VAL A CA 1
ATOM 1423 C C . VAL A 1 174 ? 4.863 -7.344 -21.331 1.00 90.62 174 VAL A C 1
ATOM 1425 O O . VAL A 1 174 ? 4.795 -6.761 -20.246 1.00 90.62 174 VAL A O 1
ATOM 1428 N N . PRO A 1 175 ? 4.283 -6.829 -22.437 1.00 83.25 175 PRO A N 1
ATOM 1429 C CA . PRO A 1 175 ? 3.752 -5.461 -22.519 1.00 83.25 175 PRO A CA 1
ATOM 1430 C C . PRO A 1 175 ? 2.680 -5.109 -21.476 1.00 83.25 175 PRO A C 1
ATOM 1432 O O . PRO A 1 175 ? 2.622 -3.971 -21.004 1.00 83.25 175 PRO A O 1
ATOM 1435 N N . ASP A 1 176 ? 1.859 -6.092 -21.092 1.00 88.94 176 ASP A N 1
ATOM 1436 C CA . ASP A 1 176 ? 0.756 -5.930 -20.135 1.00 88.94 176 ASP A CA 1
ATOM 1437 C C . ASP A 1 176 ? 1.166 -6.176 -18.676 1.00 88.94 176 ASP A C 1
ATOM 1439 O O . ASP A 1 176 ? 0.330 -6.074 -17.774 1.00 88.94 176 ASP A O 1
ATOM 1443 N N . ALA A 1 177 ? 2.438 -6.494 -18.407 1.00 91.75 177 ALA A N 1
ATOM 1444 C CA . ALA A 1 177 ? 2.890 -6.803 -17.055 1.00 91.75 177 ALA A CA 1
ATOM 1445 C C . ALA A 1 177 ? 2.607 -5.655 -16.083 1.00 91.75 177 ALA A C 1
ATOM 1447 O O . ALA A 1 177 ? 2.065 -5.889 -15.008 1.00 91.75 177 ALA A O 1
ATOM 1448 N N . ILE A 1 178 ? 2.923 -4.415 -16.470 1.00 94.06 178 ILE A N 1
ATOM 1449 C CA . ILE A 1 178 ? 2.683 -3.216 -15.653 1.00 94.06 178 ILE A CA 1
ATOM 1450 C C . ILE A 1 178 ? 1.190 -3.064 -15.330 1.00 94.06 178 ILE A C 1
ATOM 1452 O O . ILE A 1 178 ? 0.845 -2.812 -14.176 1.00 94.06 178 ILE A O 1
ATOM 1456 N N . CYS A 1 179 ? 0.299 -3.278 -16.302 1.00 95.25 179 CYS A N 1
ATOM 1457 C CA . CYS A 1 179 ? -1.148 -3.242 -16.075 1.00 95.25 179 CYS A CA 1
ATOM 1458 C C . CYS A 1 179 ? -1.588 -4.316 -15.074 1.00 95.25 179 CYS A C 1
ATOM 1460 O O . CYS A 1 179 ? -2.314 -4.016 -14.130 1.00 95.25 179 CYS A O 1
ATOM 1462 N N . ALA A 1 180 ? -1.110 -5.554 -15.244 1.00 93.25 180 ALA A N 1
ATOM 1463 C CA . ALA A 1 180 ? -1.428 -6.669 -14.353 1.00 93.25 180 ALA A CA 1
ATOM 1464 C C . ALA A 1 180 ? -0.926 -6.424 -12.923 1.00 93.25 180 ALA A C 1
ATOM 1466 O O . ALA A 1 180 ? -1.663 -6.623 -11.964 1.00 93.25 180 ALA A O 1
ATOM 1467 N N . ILE A 1 181 ? 0.304 -5.926 -12.781 1.00 93.00 181 ILE A N 1
ATOM 1468 C CA . ILE A 1 181 ? 0.907 -5.568 -11.492 1.00 93.00 181 ILE A CA 1
ATOM 1469 C C . ILE A 1 181 ? 0.100 -4.452 -10.820 1.00 93.00 181 ILE A C 1
ATOM 1471 O O . ILE A 1 181 ? -0.213 -4.551 -9.635 1.00 93.00 181 ILE A O 1
ATOM 1475 N N . PHE A 1 182 ? -0.251 -3.394 -11.557 1.00 94.62 182 PHE A N 1
ATOM 1476 C CA . PHE A 1 182 ? -1.066 -2.310 -11.015 1.00 94.62 182 PHE A CA 1
ATOM 1477 C C . PHE A 1 182 ? -2.439 -2.819 -10.565 1.00 94.62 182 PHE A C 1
ATOM 1479 O O . PHE A 1 182 ? -2.858 -2.489 -9.460 1.00 94.62 182 PHE A O 1
ATOM 1486 N N . ASN A 1 183 ? -3.102 -3.655 -11.370 1.00 92.75 183 ASN A N 1
ATOM 1487 C CA . ASN A 1 183 ? -4.375 -4.282 -11.016 1.00 92.75 183 ASN A CA 1
ATOM 1488 C C . ASN A 1 183 ? -4.264 -5.103 -9.721 1.00 92.75 183 ASN A C 1
ATOM 1490 O O . ASN A 1 183 ? -5.058 -4.905 -8.807 1.00 92.75 183 ASN A O 1
ATOM 1494 N N . ASP A 1 184 ? -3.252 -5.970 -9.615 1.00 90.31 184 ASP A N 1
ATOM 1495 C CA . ASP A 1 184 ? -3.039 -6.830 -8.443 1.00 90.31 184 ASP A CA 1
ATOM 1496 C C . ASP A 1 184 ? -2.795 -6.025 -7.155 1.00 90.31 184 ASP A C 1
ATOM 1498 O O . ASP A 1 184 ? -3.183 -6.461 -6.070 1.00 90.31 184 ASP A O 1
ATOM 1502 N N . LEU A 1 185 ? -2.146 -4.860 -7.260 1.00 90.75 185 LEU A N 1
ATOM 1503 C CA . LEU A 1 185 ? -1.889 -3.967 -6.128 1.00 90.75 185 LEU A CA 1
ATOM 1504 C C . LEU A 1 185 ? -3.103 -3.094 -5.786 1.00 90.75 185 LEU A C 1
ATOM 1506 O O . LEU A 1 185 ? -3.453 -2.967 -4.613 1.00 90.75 185 LEU A O 1
ATOM 1510 N N . TYR A 1 186 ? -3.722 -2.471 -6.790 1.00 90.06 186 TYR A N 1
ATOM 1511 C CA . TYR A 1 186 ? -4.779 -1.476 -6.608 1.00 90.06 186 TYR A CA 1
ATOM 1512 C C . TYR A 1 186 ? -6.134 -2.114 -6.286 1.00 90.06 186 TYR A C 1
ATOM 1514 O O . TYR A 1 186 ? -6.811 -1.656 -5.371 1.00 90.06 186 TYR A O 1
ATOM 1522 N N . ASN A 1 187 ? -6.493 -3.201 -6.971 1.00 88.19 187 ASN A N 1
ATOM 1523 C CA . ASN A 1 187 ? -7.747 -3.934 -6.766 1.00 88.19 187 ASN A CA 1
ATOM 1524 C C . ASN A 1 187 ? -7.561 -5.109 -5.777 1.00 88.19 187 ASN A C 1
ATOM 1526 O O . ASN A 1 187 ? -8.306 -6.088 -5.790 1.00 88.19 187 ASN A O 1
ATOM 1530 N N . SER A 1 188 ? -6.516 -5.074 -4.935 1.00 87.31 188 SER A N 1
ATOM 1531 C CA . SER A 1 188 ? -6.206 -6.196 -4.046 1.00 87.31 188 SER A CA 1
ATOM 1532 C C . SER A 1 188 ? -7.283 -6.378 -2.971 1.00 87.31 188 SER A C 1
ATOM 1534 O O . SER A 1 188 ? -7.515 -5.450 -2.189 1.00 87.31 188 SER A O 1
ATOM 1536 N N . PRO A 1 189 ? -7.831 -7.594 -2.774 1.00 81.69 189 PRO A N 1
ATOM 1537 C CA . PRO A 1 189 ? -8.738 -7.866 -1.661 1.00 81.69 189 PRO A CA 1
ATOM 1538 C C . PRO A 1 189 ? -8.028 -7.806 -0.304 1.00 81.69 189 PRO A C 1
ATOM 1540 O O . PRO A 1 189 ? -8.691 -7.826 0.731 1.00 81.69 189 PRO A O 1
ATOM 1543 N N . LEU A 1 190 ? -6.692 -7.746 -0.273 1.00 84.44 190 LEU A N 1
ATOM 1544 C CA . LEU A 1 190 ? -5.949 -7.503 0.960 1.00 84.44 190 LEU A CA 1
ATOM 1545 C C . LEU A 1 190 ? -5.764 -6.018 1.270 1.00 84.44 190 LEU A C 1
ATOM 1547 O O . LEU A 1 190 ? -5.301 -5.713 2.359 1.00 84.44 190 LEU A O 1
ATOM 1551 N N . SER A 1 191 ? -6.131 -5.091 0.382 1.00 85.94 191 SER A N 1
ATOM 1552 C CA . SER A 1 191 ? -5.913 -3.676 0.667 1.00 85.94 191 SER A CA 1
ATOM 1553 C C . SER A 1 191 ? -6.605 -3.241 1.964 1.00 85.94 191 SER A C 1
ATOM 1555 O O . SER A 1 191 ? -7.739 -3.630 2.262 1.00 85.94 191 SER A O 1
ATOM 1557 N N . LEU A 1 192 ? -5.910 -2.389 2.715 1.00 89.44 192 LEU A N 1
ATOM 1558 C CA . LEU A 1 192 ? -6.406 -1.745 3.930 1.00 89.44 192 LEU A CA 1
ATOM 1559 C C . LEU A 1 192 ? -7.047 -0.377 3.640 1.00 89.44 192 LEU A C 1
ATOM 1561 O O . LEU A 1 192 ? -7.230 0.442 4.539 1.00 89.44 192 LEU A O 1
ATOM 1565 N N . SER A 1 193 ? -7.388 -0.104 2.378 1.00 87.00 193 SER A N 1
ATOM 1566 C CA . SER A 1 193 ? -7.925 1.183 1.920 1.00 87.00 193 SER A CA 1
ATOM 1567 C C . SER A 1 193 ? -9.227 1.602 2.614 1.00 87.00 193 SER A C 1
ATOM 1569 O O . SER A 1 193 ? -9.448 2.804 2.772 1.00 87.00 193 SER A O 1
ATOM 1571 N N . TYR A 1 194 ? -10.018 0.655 3.130 1.00 89.19 194 TYR A N 1
ATOM 1572 C CA . TYR A 1 194 ? -11.202 0.935 3.952 1.00 89.19 194 TYR A CA 1
ATOM 1573 C C . TYR A 1 194 ? -10.872 1.764 5.206 1.00 89.19 194 TYR A C 1
ATOM 1575 O O . TYR A 1 194 ? -11.696 2.570 5.635 1.00 89.19 194 TYR A O 1
ATOM 1583 N N . LEU A 1 195 ? -9.654 1.663 5.754 1.00 93.12 195 LEU A N 1
ATOM 1584 C CA . LEU A 1 195 ? -9.222 2.480 6.894 1.00 93.12 195 LEU A CA 1
ATOM 1585 C C . LEU A 1 195 ? -9.096 3.970 6.542 1.00 93.12 195 LEU A C 1
ATOM 1587 O O . LEU A 1 195 ? -9.266 4.811 7.424 1.00 93.12 195 LEU A O 1
ATOM 1591 N N . ASN A 1 196 ? -8.868 4.320 5.269 1.00 89.69 196 ASN A N 1
ATOM 1592 C CA . ASN A 1 196 ? -8.954 5.718 4.829 1.00 89.69 196 ASN A CA 1
ATOM 1593 C C . ASN A 1 196 ? -10.414 6.206 4.866 1.00 89.69 196 ASN A C 1
ATOM 1595 O O . ASN A 1 196 ? -10.691 7.295 5.350 1.00 89.69 196 ASN A O 1
ATOM 1599 N N . VAL A 1 197 ? -11.374 5.372 4.452 1.00 90.38 197 VAL A N 1
ATOM 1600 C CA . VAL A 1 197 ? -12.805 5.723 4.543 1.00 90.38 197 VAL A CA 1
ATOM 1601 C C . VAL A 1 197 ? -13.226 5.912 6.002 1.00 90.38 197 VAL A C 1
ATOM 1603 O O . VAL A 1 197 ? -14.008 6.808 6.321 1.00 90.38 197 VAL A O 1
ATOM 1606 N N . TRP A 1 198 ? -12.688 5.093 6.910 1.00 93.69 198 TRP A N 1
ATOM 1607 C CA . TRP A 1 198 ? -12.924 5.242 8.346 1.00 93.69 198 TRP A CA 1
ATOM 1608 C C . TRP A 1 198 ? -12.380 6.574 8.862 1.00 93.69 198 TRP A C 1
ATOM 1610 O O . TRP A 1 198 ? -13.081 7.256 9.607 1.00 93.69 198 TRP A O 1
ATOM 1620 N N . SER A 1 199 ? -11.166 6.963 8.459 1.00 93.31 199 SER A N 1
ATOM 1621 C CA . SER A 1 199 ? -10.543 8.214 8.904 1.00 93.31 199 SER A CA 1
ATOM 1622 C C . SER A 1 199 ? -11.297 9.458 8.424 1.00 93.31 199 SER A C 1
ATOM 1624 O O . SER A 1 199 ? -11.377 10.440 9.160 1.00 93.31 199 SER A O 1
ATOM 1626 N N . GLU A 1 200 ? -11.898 9.399 7.233 1.00 91.25 200 GLU A N 1
ATOM 1627 C CA . GLU A 1 200 ? -12.685 10.486 6.643 1.00 91.25 200 GLU A CA 1
ATOM 1628 C C . GLU A 1 200 ? -14.081 10.632 7.264 1.00 91.25 200 GLU A C 1
ATOM 1630 O O . GLU A 1 200 ? -14.589 11.747 7.401 1.00 91.25 200 GLU A O 1
ATOM 1635 N N . ARG A 1 201 ? -14.728 9.515 7.622 1.00 94.00 201 ARG A N 1
ATOM 1636 C CA . ARG A 1 201 ? -16.125 9.514 8.097 1.00 94.00 201 ARG A CA 1
ATOM 1637 C C . ARG A 1 201 ? -16.266 9.590 9.610 1.00 94.00 201 ARG A C 1
ATOM 1639 O O . ARG A 1 201 ? -17.294 10.051 10.105 1.00 94.00 201 ARG A O 1
ATOM 1646 N N . LEU A 1 202 ? -15.272 9.118 10.355 1.00 96.00 202 LEU A N 1
ATOM 1647 C CA . LEU A 1 202 ? -15.305 9.126 11.811 1.00 96.00 202 LEU A CA 1
ATOM 1648 C C . LEU A 1 202 ? -14.706 10.405 12.381 1.00 96.00 202 LEU A C 1
ATOM 1650 O O . LEU A 1 202 ? -13.805 11.023 11.819 1.00 96.00 202 LEU A O 1
ATOM 1654 N N . SER A 1 203 ? -15.161 10.774 13.581 1.00 96.56 203 SER A N 1
ATOM 1655 C CA . SER A 1 203 ? -14.453 11.791 14.354 1.00 96.56 203 SER A CA 1
ATOM 1656 C C . SER A 1 203 ? -13.020 11.326 14.623 1.00 96.56 203 SER A C 1
ATOM 1658 O O . SER A 1 203 ? -12.778 10.140 14.866 1.00 96.56 203 SER A O 1
ATOM 1660 N N . ARG A 1 204 ? -12.070 12.268 14.672 1.00 96.38 204 ARG A N 1
ATOM 1661 C CA . ARG A 1 204 ? -10.667 11.948 14.973 1.00 96.38 204 ARG A CA 1
ATOM 1662 C C . ARG A 1 204 ? -10.525 11.145 16.269 1.00 96.38 204 ARG A C 1
ATOM 1664 O O . ARG A 1 204 ? -9.699 10.246 16.320 1.00 96.38 204 ARG A O 1
ATOM 1671 N N . LYS A 1 205 ? -11.341 11.429 17.293 1.00 97.38 205 LYS A N 1
ATOM 1672 C CA . LYS A 1 205 ? -11.361 10.659 18.547 1.00 97.38 205 LYS A CA 1
ATOM 1673 C C . LYS A 1 205 ? -11.711 9.190 18.277 1.00 97.38 205 LYS A C 1
ATOM 1675 O O . LYS A 1 205 ? -10.922 8.323 18.625 1.00 97.38 205 LYS A O 1
ATOM 1680 N N . HIS A 1 206 ? -12.852 8.922 17.637 1.00 97.62 206 HIS A N 1
ATOM 1681 C CA . HIS A 1 206 ? -13.323 7.552 17.391 1.00 97.62 206 HIS A CA 1
ATOM 1682 C C . HIS A 1 206 ? -12.381 6.780 16.468 1.00 97.62 206 HIS A C 1
ATOM 1684 O O . HIS A 1 206 ? -12.029 5.644 16.768 1.00 97.62 206 HIS A O 1
ATOM 1690 N N . PHE A 1 207 ? -11.912 7.420 15.395 1.00 97.56 207 PHE A N 1
ATOM 1691 C CA . PHE A 1 207 ? -10.940 6.813 14.494 1.00 97.56 207 PHE A CA 1
ATOM 1692 C C . PHE A 1 207 ? -9.648 6.429 15.224 1.00 97.56 207 PHE A C 1
ATOM 1694 O O . PHE A 1 207 ? -9.193 5.296 15.104 1.00 97.56 207 PHE A O 1
ATOM 1701 N N . MET A 1 208 ? -9.088 7.337 16.034 1.00 97.81 208 MET A N 1
ATOM 1702 C CA . MET A 1 208 ? -7.864 7.051 16.788 1.00 97.81 208 MET A CA 1
ATOM 1703 C C . MET A 1 208 ? -8.050 5.941 17.826 1.00 97.81 208 MET A C 1
ATOM 1705 O O . MET A 1 208 ? -7.120 5.169 18.040 1.00 97.81 208 MET A O 1
ATOM 1709 N N . THR A 1 209 ? -9.220 5.853 18.465 1.00 97.69 209 THR A N 1
ATOM 1710 C CA . THR A 1 209 ? -9.535 4.753 19.387 1.00 97.69 209 THR A CA 1
ATOM 1711 C C . THR A 1 209 ? -9.552 3.411 18.656 1.00 97.69 209 THR A C 1
ATOM 1713 O O . THR A 1 209 ? -8.873 2.481 19.083 1.00 97.69 209 THR A O 1
ATOM 1716 N N . LEU A 1 210 ? -10.267 3.322 17.527 1.00 97.06 210 LEU A N 1
ATOM 1717 C CA . LEU A 1 210 ? -10.353 2.089 16.738 1.00 97.06 210 LEU A CA 1
ATOM 1718 C C . LEU A 1 210 ? -8.993 1.666 16.198 1.00 97.06 210 LEU A C 1
ATOM 1720 O O . LEU A 1 210 ? -8.601 0.510 16.340 1.00 97.06 210 LEU A O 1
ATOM 1724 N N . ILE A 1 211 ? -8.268 2.598 15.578 1.00 97.00 211 ILE A N 1
ATOM 1725 C CA . ILE A 1 211 ? -7.052 2.241 14.859 1.00 97.00 211 ILE A CA 1
ATOM 1726 C C . ILE A 1 211 ? -5.936 1.793 15.797 1.00 97.00 211 ILE A C 1
ATOM 1728 O O . ILE A 1 211 ? -5.215 0.861 15.459 1.00 97.00 211 ILE A O 1
ATOM 1732 N N . LYS A 1 212 ? -5.838 2.385 16.995 1.00 97.06 212 LYS A N 1
ATOM 1733 C CA . LYS A 1 212 ? -4.883 1.947 18.019 1.00 97.06 212 LYS A CA 1
ATOM 1734 C C . LYS A 1 212 ? -5.232 0.573 18.572 1.00 97.06 212 LYS A C 1
ATOM 1736 O O . LYS A 1 212 ? -4.346 -0.261 18.664 1.00 97.06 212 LYS A O 1
ATOM 1741 N N . ALA A 1 213 ? -6.509 0.317 18.864 1.00 97.44 213 ALA A N 1
ATOM 1742 C CA . ALA A 1 213 ? -6.951 -0.998 19.322 1.00 97.44 213 ALA A CA 1
ATOM 1743 C C . ALA A 1 213 ? -6.631 -2.091 18.285 1.00 97.44 213 ALA A C 1
ATOM 1745 O O . ALA A 1 213 ? -6.064 -3.126 18.623 1.00 97.44 213 ALA A O 1
ATOM 1746 N N . ILE A 1 214 ? -6.924 -1.835 17.006 1.00 97.38 214 ILE A N 1
ATOM 1747 C CA . ILE A 1 214 ? -6.602 -2.763 15.912 1.00 97.38 214 ILE A CA 1
ATOM 1748 C C . ILE A 1 214 ? -5.092 -2.961 15.789 1.00 97.38 214 ILE A C 1
ATOM 1750 O O . ILE A 1 214 ? -4.629 -4.087 15.642 1.00 97.38 214 ILE A O 1
ATOM 1754 N N . GLU A 1 215 ? -4.323 -1.876 15.833 1.00 97.31 215 GLU A N 1
ATOM 1755 C CA . GLU A 1 215 ? -2.869 -1.920 15.730 1.00 97.31 215 GLU A CA 1
ATOM 1756 C C . GLU A 1 215 ? -2.230 -2.702 16.894 1.00 97.31 215 GLU A C 1
ATOM 1758 O O . GLU A 1 215 ? -1.333 -3.515 16.665 1.00 97.31 215 GLU A O 1
ATOM 1763 N N . ASP A 1 216 ? -2.705 -2.490 18.125 1.00 97.31 216 ASP A N 1
ATOM 1764 C CA . ASP A 1 216 ? -2.247 -3.187 19.327 1.00 97.31 216 ASP A CA 1
ATOM 1765 C C . ASP A 1 216 ? -2.560 -4.683 19.272 1.00 97.31 216 ASP A C 1
ATOM 1767 O O . ASP A 1 216 ? -1.653 -5.503 19.431 1.00 97.31 216 ASP A O 1
ATOM 1771 N N . GLU A 1 217 ? -3.810 -5.051 18.986 1.00 97.69 217 GLU A N 1
ATOM 1772 C CA . GLU A 1 217 ? -4.207 -6.458 18.920 1.00 97.69 217 GLU A CA 1
ATOM 1773 C C . GLU A 1 217 ? -3.521 -7.183 17.754 1.00 97.69 217 GLU A C 1
ATOM 1775 O O . GLU A 1 217 ? -2.971 -8.268 17.939 1.00 97.69 217 GLU A O 1
ATOM 1780 N N . ALA A 1 218 ? -3.457 -6.569 16.566 1.00 96.06 218 ALA A N 1
ATOM 1781 C CA . ALA A 1 218 ? -2.791 -7.171 15.411 1.00 96.06 218 ALA A CA 1
ATOM 1782 C C . ALA A 1 218 ? -1.292 -7.394 15.655 1.00 96.06 218 ALA A C 1
ATOM 1784 O O . ALA A 1 218 ? -0.737 -8.402 15.212 1.00 96.06 218 ALA A O 1
ATOM 1785 N N . PHE A 1 219 ? -0.632 -6.482 16.377 1.00 96.25 219 PHE A N 1
ATOM 1786 C CA . PHE A 1 219 ? 0.757 -6.663 16.785 1.00 96.25 219 PHE A CA 1
ATOM 1787 C C . PHE A 1 219 ? 0.904 -7.856 17.739 1.00 96.25 219 PHE A C 1
ATOM 1789 O O . PHE A 1 219 ? 1.749 -8.718 17.502 1.00 96.25 219 PHE A O 1
ATOM 1796 N N . LEU A 1 220 ? 0.071 -7.934 18.782 1.00 96.12 220 LEU A N 1
ATOM 1797 C CA . LEU A 1 220 ? 0.129 -9.002 19.787 1.00 96.12 220 LEU A CA 1
ATOM 1798 C C . LEU A 1 220 ? -0.196 -10.384 19.203 1.00 96.12 220 LEU A C 1
ATOM 1800 O O . LEU A 1 220 ? 0.398 -11.383 19.608 1.00 96.12 220 LEU A O 1
ATOM 1804 N N . GLU A 1 221 ? -1.140 -10.475 18.265 1.00 94.38 221 GLU A N 1
ATOM 1805 C CA . GLU A 1 221 ? -1.427 -11.726 17.558 1.00 94.38 221 GLU A CA 1
ATOM 1806 C C . GLU A 1 221 ? -0.276 -12.136 16.638 1.00 94.38 221 GLU A C 1
ATOM 1808 O O . GLU A 1 221 ? 0.123 -13.303 16.645 1.00 94.38 221 GLU A O 1
ATOM 1813 N N . MET A 1 222 ? 0.296 -11.190 15.886 1.00 92.25 222 MET A N 1
ATOM 1814 C CA . MET A 1 222 ? 1.403 -11.501 14.986 1.00 92.25 222 MET A CA 1
ATOM 1815 C C . MET A 1 222 ? 2.672 -11.878 15.752 1.00 92.25 222 MET A C 1
ATOM 1817 O O . MET A 1 222 ? 3.366 -12.801 15.343 1.00 92.25 222 MET A O 1
ATOM 1821 N N . GLU A 1 223 ? 2.958 -11.245 16.892 1.00 94.12 223 GLU A N 1
ATOM 1822 C CA . GLU A 1 223 ? 4.144 -11.551 17.703 1.00 94.12 223 GLU A CA 1
ATOM 1823 C C . GLU A 1 223 ? 4.161 -13.012 18.185 1.00 94.12 223 GLU A C 1
ATOM 1825 O O . GLU A 1 223 ? 5.227 -13.626 18.272 1.00 94.12 223 GLU A O 1
ATOM 1830 N N . LYS A 1 224 ? 2.985 -13.605 18.430 1.00 91.12 224 LYS A N 1
ATOM 1831 C CA . LYS A 1 224 ? 2.849 -15.031 18.775 1.00 91.12 224 LYS A CA 1
ATOM 1832 C C . LYS A 1 224 ? 3.165 -15.970 17.610 1.00 91.12 224 LYS A C 1
ATOM 1834 O O . LYS A 1 224 ? 3.488 -17.133 17.852 1.00 91.12 224 LYS A O 1
ATOM 1839 N N . ILE A 1 225 ? 3.021 -15.496 16.375 1.00 88.75 225 ILE A N 1
ATOM 1840 C CA . ILE A 1 225 ? 3.224 -16.279 15.152 1.00 88.75 225 ILE A CA 1
ATOM 1841 C C . ILE A 1 225 ? 4.652 -16.084 14.643 1.00 88.75 225 ILE A C 1
ATOM 1843 O O . ILE A 1 225 ? 5.387 -17.057 14.489 1.00 88.75 225 ILE A O 1
ATOM 1847 N N . ASP A 1 226 ? 5.041 -14.833 14.396 1.00 87.56 226 ASP A N 1
ATOM 1848 C CA . ASP A 1 226 ? 6.355 -14.448 13.901 1.00 87.56 226 ASP A CA 1
ATOM 1849 C C . ASP A 1 226 ? 6.693 -12.999 14.293 1.00 87.56 226 ASP A C 1
ATOM 1851 O O . ASP A 1 226 ? 6.032 -12.031 13.904 1.00 87.56 226 ASP A O 1
ATOM 1855 N N . LYS A 1 227 ? 7.788 -12.845 15.042 1.00 86.94 227 LYS A N 1
ATOM 1856 C CA . LYS A 1 227 ? 8.246 -11.545 15.535 1.00 86.94 227 LYS A CA 1
ATOM 1857 C C . LYS A 1 227 ? 8.628 -10.572 14.411 1.00 86.94 227 LYS A C 1
ATOM 1859 O O . LYS A 1 227 ? 8.364 -9.380 14.534 1.00 86.94 227 LYS A O 1
ATOM 1864 N N . GLY A 1 228 ? 9.235 -11.056 13.328 1.00 84.25 228 GLY A N 1
ATOM 1865 C CA . GLY A 1 228 ? 9.646 -10.209 12.209 1.00 84.25 228 GLY A CA 1
ATOM 1866 C C . GLY A 1 228 ? 8.443 -9.607 11.483 1.00 84.25 228 GLY A C 1
ATOM 1867 O O . GLY A 1 228 ? 8.440 -8.419 11.167 1.00 84.25 228 GLY A O 1
ATOM 1868 N N . TYR A 1 229 ? 7.380 -10.390 11.286 1.00 84.44 229 TYR A N 1
ATOM 1869 C CA . TYR A 1 229 ? 6.134 -9.876 10.708 1.00 84.44 229 TYR A CA 1
ATOM 1870 C C . TYR A 1 229 ? 5.367 -8.948 11.658 1.00 84.44 229 TYR A C 1
ATOM 1872 O O . TYR A 1 229 ? 4.690 -8.025 11.193 1.00 84.44 229 TYR A O 1
ATOM 1880 N N . ALA A 1 230 ? 5.485 -9.139 12.975 1.00 88.94 230 ALA A N 1
ATOM 1881 C CA . ALA A 1 230 ? 4.865 -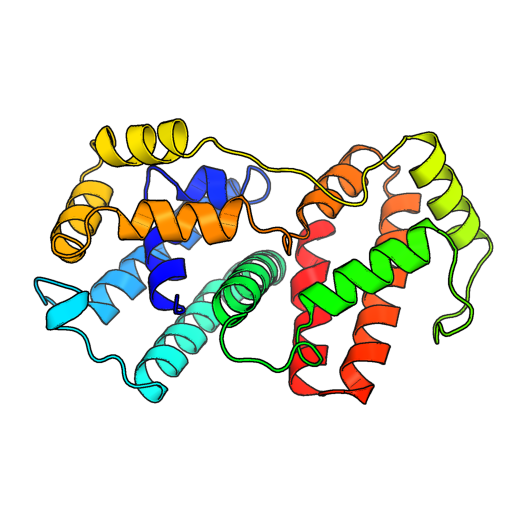8.252 13.960 1.00 88.94 230 ALA A CA 1
ATOM 1882 C C . ALA A 1 230 ? 5.433 -6.828 13.877 1.00 88.94 230 ALA A C 1
ATOM 1884 O O . ALA A 1 230 ? 4.683 -5.852 13.920 1.00 88.94 230 ALA A O 1
ATOM 1885 N N . GLU A 1 231 ? 6.743 -6.700 13.655 1.00 88.06 231 GLU A N 1
ATOM 1886 C CA . GLU A 1 231 ? 7.424 -5.408 13.494 1.00 88.06 231 GLU A CA 1
ATOM 1887 C C . GLU A 1 231 ? 6.924 -4.610 12.271 1.00 88.06 231 GLU A C 1
ATOM 1889 O O . GLU A 1 231 ? 7.052 -3.386 12.248 1.00 88.06 231 GLU A O 1
ATOM 1894 N N . LEU A 1 232 ? 6.276 -5.261 11.295 1.00 86.12 232 LEU A N 1
ATOM 1895 C CA . LEU A 1 232 ? 5.667 -4.597 10.134 1.00 86.12 232 LEU A CA 1
ATOM 1896 C C . LEU A 1 232 ? 4.275 -4.013 10.415 1.00 86.12 232 LEU A C 1
ATOM 1898 O O . LEU A 1 232 ? 3.842 -3.121 9.684 1.00 86.12 232 LEU A O 1
ATOM 1902 N N . VAL A 1 233 ? 3.573 -4.465 11.461 1.00 91.38 233 VAL A N 1
ATOM 1903 C CA . VAL A 1 233 ? 2.200 -4.016 11.761 1.00 91.38 233 VAL A CA 1
ATOM 1904 C C . VAL A 1 233 ? 2.160 -2.511 12.022 1.00 91.38 233 VAL A C 1
ATOM 1906 O O . VAL A 1 233 ? 1.365 -1.804 11.407 1.00 91.38 233 VAL A O 1
ATOM 1909 N N . ARG A 1 234 ? 3.043 -1.999 12.890 1.00 91.50 234 ARG A N 1
ATOM 1910 C CA . ARG A 1 234 ? 3.040 -0.576 13.277 1.00 91.50 234 ARG A CA 1
ATOM 1911 C C . ARG A 1 234 ? 3.323 0.353 12.093 1.00 91.50 234 ARG A C 1
ATOM 1913 O O . ARG A 1 234 ? 2.521 1.255 11.867 1.00 91.50 234 ARG A O 1
ATOM 1920 N N . PRO A 1 235 ? 4.382 0.145 11.281 1.00 88.25 235 PRO A N 1
ATOM 1921 C CA . PRO A 1 235 ? 4.586 0.946 10.074 1.00 88.25 235 PRO A CA 1
ATOM 1922 C C . PRO A 1 235 ? 3.386 0.912 9.122 1.00 88.25 235 PRO A C 1
ATOM 1924 O O . PRO A 1 235 ? 2.966 1.962 8.641 1.00 88.25 235 PRO A O 1
ATOM 1927 N N . ILE A 1 236 ? 2.798 -0.270 8.885 1.00 91.25 236 ILE A N 1
ATOM 1928 C CA . ILE A 1 236 ? 1.622 -0.412 8.012 1.00 91.25 236 ILE A CA 1
ATOM 1929 C C . ILE A 1 236 ? 0.436 0.390 8.551 1.00 91.25 236 ILE A C 1
ATOM 1931 O O . ILE A 1 236 ? -0.271 0.998 7.758 1.00 91.25 236 ILE A O 1
ATOM 1935 N N . MET A 1 237 ? 0.213 0.414 9.865 1.00 94.25 237 MET A N 1
ATOM 1936 C CA . MET A 1 237 ? -0.931 1.095 10.480 1.00 94.25 237 MET A CA 1
ATOM 1937 C C . MET A 1 237 ? -0.744 2.611 10.597 1.00 94.25 237 MET A C 1
ATOM 1939 O O . MET A 1 237 ? -1.691 3.358 10.343 1.00 94.25 237 MET A O 1
ATOM 1943 N N . LYS A 1 238 ? 0.476 3.076 10.903 1.00 91.12 238 LYS A N 1
ATOM 1944 C CA . LYS A 1 238 ? 0.849 4.503 10.992 1.00 91.12 238 LYS A CA 1
ATOM 1945 C C . LYS A 1 238 ? 0.402 5.328 9.806 1.00 91.12 238 LYS A C 1
ATOM 1947 O O . LYS A 1 238 ? -0.066 6.450 9.975 1.00 91.12 238 LYS A O 1
ATOM 1952 N N . GLN A 1 239 ? 0.478 4.722 8.625 1.00 90.50 239 GLN A N 1
ATOM 1953 C CA . GLN A 1 239 ? 0.094 5.347 7.376 1.00 90.50 239 GLN A CA 1
ATOM 1954 C C . GLN A 1 239 ? -1.306 6.004 7.470 1.00 90.50 239 GLN A C 1
ATOM 1956 O O . GLN A 1 239 ? -1.541 7.059 6.897 1.00 90.50 239 GLN A O 1
ATOM 1961 N N . PHE A 1 240 ? -2.250 5.423 8.204 1.00 91.81 240 PHE A N 1
ATOM 1962 C CA . PHE A 1 240 ? -3.626 5.917 8.234 1.00 91.81 240 PHE A CA 1
ATOM 1963 C C . PHE A 1 240 ? -3.873 7.054 9.235 1.00 91.81 240 PHE A C 1
ATOM 1965 O O . PHE A 1 240 ? -4.968 7.617 9.238 1.00 91.81 240 PHE A O 1
ATOM 1972 N N . TYR A 1 241 ? -2.916 7.374 10.112 1.00 89.19 241 TYR A N 1
ATOM 1973 C CA . TYR A 1 241 ? -3.151 8.320 11.204 1.00 89.19 241 TYR A CA 1
ATOM 1974 C C . TYR A 1 241 ? -2.046 9.342 11.475 1.00 89.19 241 TYR A C 1
ATOM 1976 O O . TYR A 1 241 ? -2.327 10.288 12.218 1.00 89.19 241 TYR A O 1
ATOM 1984 N N . GLU A 1 242 ? -0.842 9.180 10.936 1.00 83.38 242 GLU A N 1
ATOM 1985 C CA . GLU A 1 242 ? 0.183 10.238 10.901 1.00 83.38 242 GLU A CA 1
ATOM 1986 C C . GLU A 1 242 ? -0.089 11.229 9.761 1.00 83.38 242 GLU A C 1
ATOM 1988 O O . GLU A 1 242 ? 0.049 12.444 10.033 1.00 83.38 242 GLU A O 1
#

Secondary structure (DSSP, 8-state):
--HHHHHHHHH-TTTHHHHH-GGGGGGHHHHHHHHHHHHHHHHTT-S-HHHHS---HHHHHHHHHHHHHHHTTT-HHHHHHHHHHHHHHGGGTS-TTS-HHHHHHHHHHHHHTT--TT-SS---HHHHHHHHHHHHTT--S-------HHHHHHHHHT---HHHHHHHHHTTTSTTHHHHHHHHHHT-TT--THHHHHHHHS-HHHHHHHHHHHHHHHHHHHHHH-HHHHHHHHHHHHTTT-

Foldseek 3Di:
DALLLVLLQLQDPLRVCVLVDPLCVVCSVVSNVLSVVLNCVQCVVPFACVPPGDPDPVVRVVSVVVSLVSVVVPHLLSSLSSLLLRLLVCVVPDDPLQGLLVLLLVLLVCLLVVVCPPFPDDDDPLSVVLSVQCVVLVQDSFDQPDDDLVNLVCSLVPDPDPSSVSSCRRHVVPNCSSSVSSCSSRRPRSDPCSLLVSLVRDDLSSSVSSLVSSLVRSLVSNCVVPNVSSVSSVSNSVNSND

Sequence (242 aa):
MNFDHIIFIASTDCFSVKLLGERFADNLDGIKNIARAATLELMNGEADYYYDTDFREERISKTRNDFFQKLSMFSDSISGRFAEFDSIASQRTLSQSANSIQIIKSVSARTYWLNTDDFQIEISDELIEAVIQAQLVEVPLDTETDLAWEEIHERWEYSSSEWDKYIKNIMKEVPDAICAIFNDLYNSPLSLSYLNVWSERLSRKHFMTLIKAIEDEAFLEMEKIDKGYAELVRPIMKQFYE

pLDDT: mean 90.42, std 8.8, range [45.25, 97.88]

Radius of gyration: 18.9 Å; chains: 1; bounding box: 46×36×51 Å

Organism: Pseudomonas fluorescens (NCBI:txid294)